Protein AF-A0A914DC40-F1 (afdb_monomer)

InterPro domains:
  IPR001173 Glycosyltransferase 2-like [PF00535] (8-112)
  IPR029044 Nucleotide-diphospho-sugar transferases [G3DSA:3.90.550.10] (1-216)
  IPR029044 Nucleotide-diphospho-sugar transferases [SSF53448] (5-203)

Solvent-accessible surface area (backbone atoms only — not comparable to full-atom values): 16455 Å² total; per-residue (Å²): 130,79,89,38,51,30,28,37,28,29,36,35,59,61,31,55,92,32,32,64,59,19,52,46,27,58,67,59,34,78,54,67,63,35,30,42,18,33,14,34,35,31,50,85,56,65,31,65,63,51,52,57,59,46,42,55,55,34,49,74,69,68,24,53,66,46,74,50,74,42,85,67,62,53,31,68,33,39,20,44,42,56,12,50,69,72,51,84,32,59,23,38,32,40,37,47,32,80,44,77,51,61,44,53,47,72,44,52,52,52,56,51,39,70,70,40,81,58,42,60,33,27,41,33,20,54,72,77,85,49,87,65,74,72,55,63,45,70,57,49,55,50,50,64,66,54,51,66,74,43,48,74,55,44,37,84,79,39,102,52,69,53,55,57,63,56,42,29,33,31,16,38,56,38,43,58,76,63,66,52,42,62,52,89,56,54,69,96,57,65,33,62,56,52,42,52,56,57,44,62,75,71,71,49,40,69,44,65,61,51,83,67,74,77,44,84,43,29,19,32,31,33,74,49,73,53,22,54,48,50,54,72,70,47,54,74,78,54,47,74,21,44,68,27,26,17,37,85,56,62,78,60,39,71,61,46,47,52,71,44,72,38,83,87,81,69,41,74,80,46,77,35,40,32,39,52,51,96,72,58,52,76,54,69,47,79,43,75,69,73,90,78,44,87,78,55,78,90,128

Sequence (299 aa):
MSSNKVAVIIPVKNGASFLGECLQSILEQDFTNFQVCIFDDGSTDTTPEIIDKFSIRFIQRGIDFRHKREHTSRGVGYAKNQAVELSDAPFICFCDADDLALRDRVRIQYEECLRMPEPENCLLGSFFCRVPDGSTSRFTSWACKLNESQLYTQIYTAFGPTLVAPTWFLSRNLYNKLGGFDTTHIKGFPEDLDFFYRMLRTGAKLKKENVLCKWDNFTIWNAGKQGKRFYRSIGPDYRKKVCAFCDVDERKLRFGAYEVYDEIERRVTESVPIIHYSKATPPVIICVKLDMTHGDFER

Radius of gyration: 21.74 Å; Cα contacts (8 Å, |Δi|>4): 526; chains: 1; bounding box: 47×49×63 Å

Mean predicted aligned error: 10.66 Å

Secondary structure (DSSP, 8-state):
----SEEEEEEESS-TTTHHHHHHHHHT-S--SEEEEEEEES--SSHHHHHHHHHHHHHHTT-EEEEEEESS---HHHHHHHHHHT---SEEEE--TT----TTHHHHHHHHHHHSSSGGGEEEE-----SSTTTTHHHHHHHHH--HHHHHHGGGTSSS-SS-GGG-EEEHHHHHHHTSS--S--SS--HHHHHHHHHHTTTPEEEE--GGGG-S-EEEE-SSHHHHHHHHHS-HHHHTTEEEEEES-HHHHTT-EEEEEETTTTEEEEEEEEEEGGGPPSSEEE---HHHHTTPPP-

Organism: NCBI:txid290746

Structure (mmCIF, N/CA/C/O backbone):
data_AF-A0A914DC40-F1
#
_entry.id   AF-A0A914DC40-F1
#
loop_
_atom_site.group_PDB
_atom_site.id
_atom_site.type_symbol
_atom_site.label_atom_id
_atom_site.label_alt_id
_atom_site.label_comp_id
_atom_site.label_asym_id
_atom_site.label_entity_id
_atom_site.label_seq_id
_atom_site.pdbx_PDB_ins_code
_atom_site.Cartn_x
_atom_site.Cartn_y
_atom_site.Cartn_z
_atom_site.occupancy
_atom_site.B_iso_or_equiv
_atom_site.auth_seq_id
_atom_site.auth_comp_id
_atom_site.auth_asym_id
_atom_site.auth_atom_id
_atom_site.pdbx_PDB_model_num
ATOM 1 N N . MET A 1 1 ? -10.757 10.859 -20.665 1.00 43.50 1 MET A N 1
ATOM 2 C CA . MET A 1 1 ? -10.450 10.767 -19.221 1.00 43.50 1 MET A CA 1
ATOM 3 C C . MET A 1 1 ? -10.673 9.327 -18.795 1.00 43.50 1 MET A C 1
ATOM 5 O O . MET A 1 1 ? -11.712 8.782 -19.145 1.00 43.50 1 MET A O 1
ATOM 9 N N . SER A 1 2 ? -9.693 8.697 -18.142 1.00 50.50 2 SER A N 1
ATOM 10 C CA . SER A 1 2 ? -9.814 7.309 -17.669 1.00 50.50 2 SER A CA 1
ATOM 11 C C . SER A 1 2 ? -10.975 7.175 -16.674 1.00 50.50 2 SER A C 1
ATOM 13 O O . SER A 1 2 ? -11.133 8.025 -15.799 1.00 50.50 2 SER A O 1
ATOM 15 N N . SER A 1 3 ? -11.797 6.128 -16.804 1.00 78.62 3 SER A N 1
ATOM 16 C CA . SER A 1 3 ? -12.875 5.802 -15.856 1.00 78.62 3 SER A CA 1
ATOM 17 C C . SER A 1 3 ? -12.355 5.250 -14.523 1.00 78.62 3 SER A C 1
ATOM 19 O O . SER A 1 3 ? -13.115 5.202 -13.552 1.00 78.62 3 SER A O 1
ATOM 21 N N . ASN A 1 4 ? -11.080 4.841 -14.482 1.00 84.38 4 ASN A N 1
ATOM 22 C CA . ASN A 1 4 ? -10.469 4.157 -13.346 1.00 84.38 4 ASN A CA 1
ATOM 23 C C . ASN A 1 4 ? -10.226 5.117 -12.178 1.00 84.38 4 ASN A C 1
ATOM 25 O O . ASN A 1 4 ? -9.677 6.206 -12.357 1.00 84.38 4 ASN A O 1
ATOM 29 N N . LYS A 1 5 ? -10.608 4.708 -10.962 1.00 93.81 5 LYS A N 1
ATOM 30 C CA . LYS A 1 5 ? -10.455 5.539 -9.754 1.00 93.81 5 LYS A CA 1
ATOM 31 C C . LYS A 1 5 ? -9.075 5.424 -9.115 1.00 93.81 5 LYS A C 1
ATOM 33 O O . LYS A 1 5 ? -8.612 6.399 -8.529 1.00 93.81 5 LYS A O 1
ATOM 38 N N . VAL A 1 6 ? -8.427 4.267 -9.234 1.00 98.12 6 VAL A N 1
ATOM 39 C CA . VAL A 1 6 ? -7.148 3.970 -8.574 1.00 98.12 6 VAL A CA 1
ATOM 40 C C . VAL A 1 6 ? -6.152 3.379 -9.570 1.00 98.12 6 VAL A C 1
ATOM 42 O O . VAL A 1 6 ? -6.514 2.509 -10.359 1.00 98.12 6 VAL A O 1
ATOM 45 N N . ALA A 1 7 ? -4.896 3.816 -9.516 1.00 98.44 7 ALA A N 1
ATOM 46 C CA . ALA A 1 7 ? -3.770 3.150 -10.164 1.00 98.44 7 ALA A CA 1
ATOM 47 C C . ALA A 1 7 ? -2.943 2.395 -9.120 1.00 98.44 7 ALA A C 1
ATOM 49 O O . ALA A 1 7 ? -2.376 3.015 -8.223 1.00 98.44 7 ALA A O 1
ATOM 50 N N . VAL A 1 8 ? -2.874 1.071 -9.239 1.00 98.56 8 VAL A N 1
ATOM 51 C CA . VAL A 1 8 ? -1.957 0.233 -8.463 1.00 98.56 8 VAL A CA 1
ATOM 52 C C . VAL A 1 8 ? -0.600 0.248 -9.158 1.00 98.56 8 VAL A C 1
ATOM 54 O O . VAL A 1 8 ? -0.493 -0.176 -10.307 1.00 98.56 8 VAL A O 1
ATOM 57 N N . ILE A 1 9 ? 0.413 0.773 -8.478 1.00 98.69 9 ILE A N 1
ATOM 58 C CA . ILE A 1 9 ? 1.752 1.032 -9.006 1.00 98.69 9 ILE A CA 1
ATOM 59 C C . ILE A 1 9 ? 2.707 -0.033 -8.491 1.00 98.69 9 ILE A C 1
ATOM 61 O O . ILE A 1 9 ? 2.926 -0.117 -7.282 1.00 98.69 9 ILE A O 1
ATOM 65 N N . ILE A 1 10 ? 3.282 -0.805 -9.412 1.00 98.56 10 ILE A N 1
ATOM 66 C CA . ILE A 1 10 ? 4.188 -1.913 -9.099 1.00 98.56 10 ILE A CA 1
ATOM 67 C C . ILE A 1 10 ? 5.505 -1.706 -9.861 1.00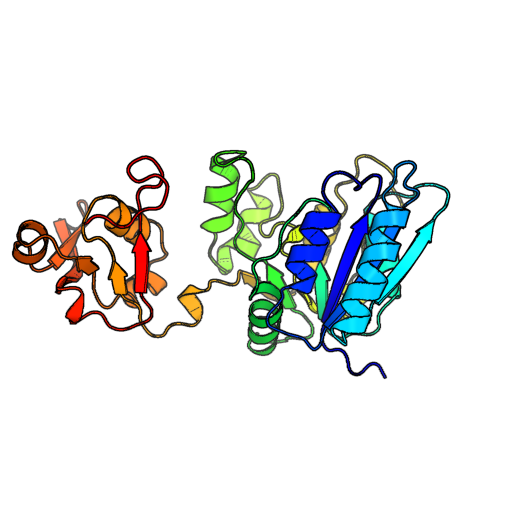 98.56 10 ILE A C 1
ATOM 69 O O . ILE A 1 10 ? 5.613 -2.088 -11.031 1.00 98.56 10 ILE A O 1
ATOM 73 N N . PRO A 1 11 ? 6.514 -1.060 -9.252 1.00 97.50 11 PRO A N 1
ATOM 74 C CA . PRO A 1 11 ? 7.866 -1.073 -9.796 1.00 97.50 11 PRO A CA 1
ATOM 75 C C . PRO A 1 11 ? 8.461 -2.475 -9.620 1.00 97.50 11 PRO A C 1
ATOM 77 O O . PRO A 1 11 ? 8.298 -3.097 -8.571 1.00 97.50 11 PRO A O 1
ATOM 80 N N . VAL A 1 12 ? 9.179 -2.981 -10.619 1.00 98.00 12 VAL A N 1
ATOM 81 C CA . VAL A 1 12 ? 9.809 -4.299 -10.517 1.00 98.00 12 VAL A CA 1
ATOM 82 C C . VAL A 1 12 ? 11.181 -4.320 -11.172 1.00 98.00 12 VAL A C 1
ATOM 84 O O . VAL A 1 12 ? 11.408 -3.699 -12.205 1.00 98.00 12 VAL A O 1
ATOM 87 N N . LYS A 1 13 ? 12.106 -5.050 -10.551 1.00 96.75 13 LYS A N 1
ATOM 88 C CA . LYS A 1 13 ? 13.378 -5.450 -11.143 1.00 96.75 13 LYS A CA 1
ATOM 89 C C . LYS A 1 13 ? 13.793 -6.788 -10.552 1.00 96.75 13 LYS A C 1
ATOM 91 O O . LYS A 1 13 ? 13.993 -6.872 -9.345 1.00 96.75 13 LYS A O 1
ATOM 96 N N . ASN A 1 14 ? 13.972 -7.794 -11.398 1.00 97.62 14 ASN A N 1
ATOM 97 C CA . ASN A 1 14 ? 14.303 -9.161 -10.997 1.00 97.62 14 ASN A CA 1
ATOM 98 C C . ASN A 1 14 ? 13.339 -9.724 -9.935 1.00 97.62 14 ASN A C 1
ATOM 100 O O . ASN A 1 14 ? 13.750 -10.188 -8.871 1.00 97.62 14 ASN A O 1
ATOM 104 N N . GLY A 1 15 ? 12.038 -9.602 -10.202 1.00 96.81 15 GLY A N 1
ATOM 105 C CA . GLY A 1 15 ? 10.965 -9.989 -9.293 1.00 96.81 15 GLY A CA 1
ATOM 106 C C . GLY A 1 15 ? 10.438 -11.406 -9.508 1.00 96.81 15 GLY A C 1
ATOM 107 O O . GLY A 1 15 ? 9.384 -11.722 -8.957 1.00 96.81 15 GLY A O 1
ATOM 108 N N . ALA A 1 16 ? 11.103 -12.260 -10.299 1.00 97.12 16 ALA A N 1
ATOM 109 C CA . ALA A 1 16 ? 10.518 -13.527 -10.745 1.00 97.12 16 ALA A CA 1
ATOM 110 C C . ALA A 1 16 ? 10.048 -14.442 -9.600 1.00 97.12 16 ALA A C 1
ATOM 112 O O . ALA A 1 16 ? 9.055 -15.154 -9.745 1.00 97.12 16 ALA A O 1
ATOM 113 N N . SER A 1 17 ? 10.723 -14.383 -8.451 1.00 95.56 17 SER A N 1
ATOM 114 C CA . SER A 1 17 ? 10.409 -15.192 -7.270 1.00 95.56 17 SER A CA 1
ATOM 115 C C . SER A 1 17 ? 9.120 -14.787 -6.549 1.00 95.56 17 SER A C 1
ATOM 117 O O . SER A 1 17 ? 8.542 -15.625 -5.868 1.00 95.56 17 SER A O 1
ATOM 119 N N . PHE A 1 18 ? 8.676 -13.530 -6.669 1.00 92.62 18 PHE A N 1
ATOM 120 C CA . PHE A 1 18 ? 7.603 -12.982 -5.822 1.00 92.62 18 PHE A CA 1
ATOM 121 C C . PHE A 1 18 ? 6.473 -12.310 -6.605 1.00 92.62 18 PHE A C 1
ATOM 123 O O . PHE A 1 18 ? 5.319 -12.333 -6.172 1.00 92.62 18 PHE A O 1
ATOM 130 N N . LEU A 1 19 ? 6.762 -11.786 -7.802 1.00 98.12 19 LEU A N 1
ATOM 131 C CA . LEU A 1 19 ? 5.808 -11.004 -8.587 1.00 98.12 19 LEU A CA 1
ATOM 132 C C . LEU A 1 19 ? 4.524 -11.785 -8.894 1.00 98.12 19 LEU A C 1
ATOM 134 O O . LEU A 1 19 ? 3.441 -11.207 -8.920 1.00 98.12 19 LEU A O 1
ATOM 138 N N . GLY A 1 20 ? 4.622 -13.100 -9.107 1.00 97.94 20 GLY A N 1
ATOM 139 C CA . GLY A 1 20 ? 3.451 -13.940 -9.349 1.00 97.94 20 GLY A CA 1
ATOM 140 C C . GLY A 1 20 ? 2.453 -13.927 -8.185 1.00 97.94 20 GLY A C 1
ATOM 141 O O . GLY A 1 20 ? 1.251 -13.800 -8.415 1.00 97.94 20 GLY A O 1
ATOM 142 N N . GLU A 1 21 ? 2.933 -14.015 -6.944 1.00 92.94 21 GLU A N 1
ATOM 143 C CA . GLU A 1 21 ? 2.083 -13.967 -5.747 1.00 92.94 21 GLU A CA 1
ATOM 144 C C . GLU A 1 21 ? 1.565 -12.547 -5.490 1.00 92.94 21 GLU A C 1
ATOM 146 O O . GLU A 1 21 ? 0.373 -12.362 -5.229 1.00 92.94 21 GLU A O 1
ATOM 151 N N . CYS A 1 22 ? 2.423 -11.537 -5.674 1.00 96.31 22 CYS A N 1
ATOM 152 C CA . CYS A 1 22 ? 2.040 -10.126 -5.608 1.00 96.31 22 CYS A CA 1
ATOM 153 C C . CYS A 1 22 ? 0.865 -9.831 -6.558 1.00 96.31 22 CYS A C 1
ATOM 155 O O . CYS A 1 22 ? -0.213 -9.416 -6.121 1.00 96.31 22 CYS A O 1
ATOM 157 N N . LEU A 1 23 ? 1.011 -10.144 -7.850 1.00 98.50 23 LEU A N 1
ATOM 158 C CA . LEU A 1 23 ? -0.026 -9.916 -8.858 1.00 98.50 23 LEU A CA 1
ATOM 159 C C . LEU A 1 23 ? -1.273 -10.766 -8.628 1.00 98.50 23 LEU A C 1
ATOM 161 O O . LEU A 1 23 ? -2.371 -10.305 -8.933 1.00 98.50 23 LEU A O 1
ATOM 165 N N . GLN A 1 24 ? -1.141 -11.970 -8.069 1.00 97.75 24 GLN A N 1
ATOM 166 C CA . GLN A 1 24 ? -2.298 -12.764 -7.663 1.00 97.75 24 GLN A CA 1
ATOM 167 C C . GLN A 1 24 ? -3.101 -12.055 -6.563 1.00 97.75 24 GLN A C 1
ATOM 169 O O . GLN A 1 24 ? -4.321 -11.946 -6.687 1.00 97.75 24 GLN A O 1
ATOM 174 N N . SER A 1 25 ? -2.437 -11.503 -5.544 1.00 93.31 25 SER A N 1
ATOM 175 C CA . SER A 1 25 ? -3.098 -10.772 -4.451 1.00 93.31 25 SER A CA 1
ATOM 176 C C . SER A 1 25 ? -3.805 -9.489 -4.925 1.00 93.31 25 SER A C 1
ATOM 178 O O . SER A 1 25 ? -4.893 -9.144 -4.451 1.00 93.31 25 SER A O 1
ATOM 180 N N . ILE A 1 26 ? -3.232 -8.810 -5.927 1.00 98.19 26 ILE A N 1
ATOM 181 C CA . ILE A 1 26 ? -3.846 -7.647 -6.581 1.00 98.19 26 ILE A CA 1
ATOM 182 C C . ILE A 1 26 ? -5.000 -8.069 -7.493 1.00 98.19 26 ILE A C 1
ATOM 184 O O . ILE A 1 26 ? -6.040 -7.414 -7.519 1.00 98.19 26 ILE A O 1
ATOM 188 N N . LEU A 1 27 ? -4.862 -9.182 -8.217 1.00 97.81 27 LEU A N 1
ATOM 189 C CA . LEU A 1 27 ? -5.943 -9.718 -9.034 1.00 97.81 27 LEU A CA 1
ATOM 190 C C . LEU A 1 27 ? -7.149 -10.049 -8.161 1.00 97.81 27 LEU A C 1
ATOM 192 O O . LEU A 1 27 ? -8.266 -9.805 -8.589 1.00 97.81 27 LEU A O 1
ATOM 196 N N . GLU A 1 28 ? -6.944 -10.566 -6.950 1.00 95.12 28 GLU A N 1
ATOM 197 C CA . GLU A 1 28 ? -7.997 -11.013 -6.036 1.00 95.12 28 GLU A CA 1
ATOM 198 C C . GLU A 1 28 ? -8.781 -9.904 -5.325 1.00 95.12 28 GLU A C 1
ATOM 200 O O . GLU A 1 28 ? -9.808 -10.228 -4.719 1.00 95.12 28 GLU A O 1
ATOM 205 N N . GLN A 1 29 ? -8.385 -8.632 -5.465 1.00 93.19 29 GLN A N 1
ATOM 206 C CA . GLN A 1 29 ? -9.041 -7.491 -4.815 1.00 93.19 29 GLN A CA 1
ATOM 207 C C . GLN A 1 29 ? -10.566 -7.472 -5.024 1.00 93.19 29 GLN A C 1
ATOM 209 O O . GLN A 1 29 ? -11.080 -7.788 -6.103 1.00 93.19 29 GLN A O 1
ATOM 214 N N . ASP A 1 30 ? -11.305 -7.089 -3.980 1.00 88.81 30 ASP A N 1
ATOM 215 C CA . ASP A 1 30 ? -12.772 -7.003 -4.001 1.00 88.81 30 ASP A CA 1
ATOM 216 C C . ASP A 1 30 ? -13.316 -5.708 -4.638 1.00 88.81 30 ASP A C 1
ATOM 218 O O . ASP A 1 30 ? -14.502 -5.618 -4.955 1.00 88.81 30 ASP A O 1
ATOM 222 N N . PHE A 1 31 ? -12.440 -4.735 -4.887 1.00 92.69 31 PHE A N 1
ATOM 223 C CA . PHE A 1 31 ? -12.711 -3.516 -5.640 1.00 92.69 31 PHE A CA 1
ATOM 224 C C . PHE A 1 31 ? -12.209 -3.670 -7.068 1.00 92.69 31 PHE A C 1
ATOM 226 O O . PHE A 1 31 ? -11.067 -4.060 -7.253 1.00 92.69 31 PHE A O 1
ATOM 233 N N . THR A 1 32 ? -13.021 -3.344 -8.074 1.00 91.06 32 THR A N 1
ATOM 234 C CA . THR A 1 32 ? -12.670 -3.556 -9.494 1.00 91.06 32 THR A CA 1
ATOM 235 C C . THR A 1 32 ? -12.389 -2.272 -10.268 1.00 91.06 32 THR A C 1
ATOM 237 O O . THR A 1 32 ? -11.844 -2.336 -11.363 1.00 91.06 32 THR A O 1
ATOM 240 N N . ASN A 1 33 ? -12.720 -1.097 -9.720 1.00 95.56 33 ASN A N 1
ATOM 241 C CA . ASN A 1 33 ? -12.532 0.187 -10.402 1.00 95.56 33 ASN A CA 1
ATOM 242 C C . ASN A 1 33 ? -11.101 0.732 -10.220 1.00 95.56 33 ASN A C 1
ATOM 244 O O . ASN A 1 33 ? -10.877 1.853 -9.747 1.00 95.56 33 ASN A O 1
ATOM 248 N N . PHE A 1 34 ? -10.126 -0.104 -10.563 1.00 97.31 34 PHE A N 1
ATOM 249 C CA . PHE A 1 34 ? -8.707 0.212 -10.532 1.00 97.31 34 PHE A CA 1
ATOM 250 C C . PHE A 1 34 ? -8.017 -0.295 -11.799 1.00 97.31 34 PHE A C 1
ATOM 252 O O . PHE A 1 34 ? -8.569 -1.093 -12.552 1.00 97.31 34 PHE A O 1
ATOM 259 N N . GLN A 1 35 ? -6.797 0.174 -12.019 1.00 97.44 35 GLN A N 1
ATOM 260 C CA . GLN A 1 35 ? -5.898 -0.343 -13.042 1.00 97.44 35 GLN A CA 1
ATOM 261 C C . GLN A 1 35 ? -4.558 -0.721 -12.430 1.00 97.44 35 GLN A C 1
ATOM 263 O O . GLN A 1 35 ? -4.140 -0.123 -11.437 1.00 97.44 35 GLN A O 1
ATOM 268 N N . VAL A 1 36 ? -3.866 -1.671 -13.045 1.00 98.56 36 VAL A N 1
ATOM 269 C CA . VAL A 1 36 ? -2.512 -2.078 -12.656 1.00 98.56 36 VAL A CA 1
ATOM 270 C C . VAL A 1 36 ? -1.507 -1.436 -13.600 1.00 98.56 36 VAL A C 1
ATOM 272 O O . VAL A 1 36 ? -1.670 -1.495 -14.817 1.00 98.56 36 VAL A O 1
ATOM 275 N N . CYS A 1 37 ? -0.484 -0.799 -13.037 1.00 98.69 37 CYS A N 1
ATOM 276 C CA . CYS A 1 37 ? 0.588 -0.127 -13.761 1.00 98.69 37 CYS A CA 1
ATOM 277 C C . CYS A 1 37 ? 1.934 -0.685 -13.299 1.00 98.69 37 CYS A C 1
ATOM 279 O O . CYS A 1 37 ? 2.360 -0.427 -12.173 1.00 98.69 37 CYS A O 1
ATOM 281 N N . ILE A 1 38 ? 2.590 -1.452 -14.169 1.00 98.75 38 ILE A N 1
ATOM 282 C CA . ILE A 1 38 ? 3.878 -2.089 -13.880 1.00 98.75 38 ILE A CA 1
ATOM 283 C C . ILE A 1 38 ? 4.987 -1.406 -14.668 1.00 98.75 38 ILE A C 1
ATOM 285 O O . ILE A 1 38 ? 4.853 -1.169 -15.869 1.00 98.75 38 ILE A O 1
ATOM 289 N N . PHE A 1 39 ? 6.110 -1.139 -14.013 1.00 98.69 39 PHE A N 1
ATOM 290 C CA . PHE A 1 39 ? 7.323 -0.738 -14.714 1.00 98.69 39 PHE A CA 1
ATOM 291 C C . PHE A 1 39 ? 8.472 -1.682 -14.382 1.00 98.69 39 PHE A C 1
ATOM 293 O O . PHE A 1 39 ? 8.906 -1.746 -13.233 1.00 98.69 39 PHE A O 1
ATOM 300 N N . ASP A 1 40 ? 8.953 -2.399 -15.397 1.00 98.62 40 ASP A N 1
ATOM 301 C CA . ASP A 1 40 ? 10.128 -3.262 -15.307 1.00 98.62 40 ASP A CA 1
ATOM 302 C C . ASP A 1 40 ? 11.411 -2.448 -15.553 1.00 98.62 40 ASP A C 1
ATOM 304 O O . ASP A 1 40 ? 11.706 -2.051 -16.682 1.00 98.62 40 ASP A O 1
ATOM 308 N N . ASP A 1 41 ? 12.185 -2.207 -14.494 1.00 97.44 41 ASP A N 1
ATOM 309 C CA . ASP A 1 41 ? 13.428 -1.426 -14.498 1.00 97.44 41 ASP A CA 1
ATOM 310 C C . ASP A 1 41 ? 14.646 -2.268 -14.917 1.00 97.44 41 ASP A C 1
ATOM 312 O O . ASP A 1 41 ? 15.675 -2.316 -14.236 1.00 97.44 41 ASP A O 1
ATOM 316 N N . GLY A 1 42 ? 14.531 -2.961 -16.050 1.00 97.44 42 GLY A N 1
ATOM 317 C CA . GLY A 1 42 ? 15.620 -3.742 -16.633 1.00 97.44 42 GLY A CA 1
ATOM 318 C C . GLY A 1 42 ? 15.866 -5.077 -15.940 1.00 97.44 42 GLY A C 1
ATOM 319 O O . GLY A 1 42 ? 17.012 -5.392 -15.608 1.00 97.44 42 GLY A O 1
ATOM 320 N N . SER A 1 43 ? 14.808 -5.865 -15.721 1.00 98.06 43 SER A N 1
ATOM 321 C CA . SER A 1 43 ? 14.932 -7.253 -15.264 1.00 98.06 43 SER A CA 1
ATOM 322 C C . SER A 1 43 ? 15.687 -8.117 -16.272 1.00 98.06 43 SER A C 1
ATOM 324 O O . SER A 1 43 ? 15.541 -7.965 -17.488 1.00 98.06 43 SER A O 1
ATOM 326 N N . THR A 1 44 ? 16.482 -9.047 -15.752 1.00 97.69 44 THR A N 1
ATOM 327 C CA . THR A 1 44 ? 17.286 -10.018 -16.512 1.00 97.69 44 THR A CA 1
ATOM 328 C C . THR A 1 44 ? 16.871 -11.466 -16.244 1.00 97.69 44 THR A C 1
ATOM 330 O O . THR A 1 44 ? 17.470 -12.385 -16.794 1.00 97.69 44 THR A O 1
ATOM 333 N N . ASP A 1 45 ? 15.901 -11.670 -15.357 1.00 98.06 45 ASP A N 1
ATOM 334 C CA . ASP A 1 45 ? 15.278 -12.955 -15.049 1.00 98.06 45 ASP A CA 1
ATOM 335 C C . ASP A 1 45 ? 13.941 -13.104 -15.799 1.00 98.06 45 ASP A C 1
ATOM 337 O O . ASP A 1 45 ? 13.640 -12.330 -16.709 1.00 98.06 45 ASP A O 1
ATOM 341 N N . THR A 1 46 ? 13.119 -14.080 -15.398 1.00 98.25 46 THR A N 1
ATOM 342 C CA . THR A 1 46 ? 11.829 -14.360 -16.043 1.00 98.25 46 THR A CA 1
ATOM 343 C C . THR A 1 46 ? 10.682 -13.436 -15.594 1.00 98.25 46 THR A C 1
ATOM 345 O O . THR A 1 46 ? 9.508 -13.820 -15.611 1.00 98.25 46 THR A O 1
ATOM 348 N N . THR A 1 47 ? 10.999 -12.240 -15.087 1.00 98.50 47 THR A N 1
ATOM 349 C CA . THR A 1 47 ? 10.003 -11.230 -14.696 1.00 98.50 47 THR A CA 1
ATOM 350 C C . THR A 1 47 ? 9.086 -10.829 -15.864 1.00 98.50 47 THR A C 1
ATOM 352 O O . THR A 1 47 ? 7.869 -10.804 -15.651 1.00 98.50 47 THR A O 1
ATOM 355 N N . PRO A 1 48 ? 9.591 -10.550 -17.088 1.00 98.38 48 PRO A N 1
ATOM 356 C CA . PRO A 1 48 ? 8.738 -10.147 -18.209 1.00 98.38 48 PRO A CA 1
ATOM 357 C C . PRO A 1 48 ? 7.670 -11.189 -18.566 1.00 98.38 48 PRO A C 1
ATOM 359 O O . PRO A 1 48 ? 6.510 -10.840 -18.767 1.00 98.38 48 PRO A O 1
ATOM 362 N N . GLU A 1 49 ? 8.014 -12.477 -18.547 1.00 98.56 49 GLU A N 1
ATOM 363 C CA . GLU A 1 49 ? 7.086 -13.566 -18.861 1.00 98.56 49 GLU A CA 1
ATOM 364 C C . GLU A 1 49 ? 5.946 -13.659 -17.834 1.00 98.56 49 GLU A C 1
ATOM 366 O O . GLU A 1 49 ? 4.805 -13.994 -18.172 1.00 98.56 49 GLU A O 1
ATOM 371 N N . ILE A 1 50 ? 6.228 -13.341 -16.565 1.00 98.69 50 ILE A N 1
ATOM 372 C CA . ILE A 1 50 ? 5.208 -13.274 -15.510 1.00 98.69 50 ILE A CA 1
ATOM 373 C C . ILE A 1 50 ? 4.267 -12.091 -15.762 1.00 98.69 50 ILE A C 1
ATOM 375 O O . ILE A 1 50 ? 3.049 -12.261 -15.658 1.00 98.69 50 ILE A O 1
ATOM 379 N N . ILE A 1 51 ? 4.801 -10.922 -16.134 1.00 98.62 51 ILE A N 1
ATOM 380 C CA . ILE A 1 51 ? 4.002 -9.735 -16.483 1.00 98.62 51 ILE A CA 1
ATOM 381 C C . ILE A 1 51 ? 3.056 -10.058 -17.646 1.00 98.62 51 ILE A C 1
ATOM 383 O O . ILE A 1 51 ? 1.851 -9.817 -17.533 1.00 98.62 51 ILE A O 1
ATOM 387 N N . ASP A 1 52 ? 3.568 -10.671 -18.717 1.00 98.19 52 ASP A N 1
ATOM 388 C CA . ASP A 1 52 ? 2.778 -11.049 -19.892 1.00 98.19 52 ASP A CA 1
ATOM 389 C C . ASP A 1 52 ? 1.641 -12.004 -19.517 1.00 98.19 52 ASP A C 1
ATOM 391 O O . ASP A 1 52 ? 0.476 -11.764 -19.850 1.00 98.19 52 ASP A O 1
ATOM 395 N N . LYS A 1 53 ? 1.943 -13.048 -18.736 1.00 98.25 53 LYS A N 1
ATOM 396 C CA . LYS A 1 53 ? 0.943 -14.015 -18.266 1.00 98.25 53 LYS A CA 1
ATOM 397 C C . LYS A 1 53 ? -0.163 -13.354 -17.442 1.00 98.25 53 LYS A C 1
ATOM 399 O O . LYS A 1 53 ? -1.338 -13.690 -17.606 1.00 98.25 53 LYS A O 1
ATOM 404 N N . PHE A 1 54 ? 0.187 -12.453 -16.526 1.00 98.56 54 PHE A N 1
ATOM 405 C CA . PHE A 1 54 ? -0.799 -11.797 -15.669 1.00 98.56 54 PHE A CA 1
ATOM 406 C C . PHE A 1 54 ? -1.600 -10.724 -16.400 1.00 98.56 54 PHE A C 1
ATOM 408 O O . PHE A 1 54 ? -2.781 -10.574 -16.089 1.00 98.56 54 PHE A O 1
ATOM 415 N N . SER A 1 55 ? -1.026 -10.058 -17.405 1.00 98.25 55 SER A N 1
ATOM 416 C CA . SER A 1 55 ? -1.748 -9.075 -18.222 1.00 98.25 55 SER A CA 1
ATOM 417 C C . SER A 1 55 ? -3.043 -9.662 -18.798 1.00 98.25 55 SER A C 1
ATOM 419 O O . SER A 1 55 ? -4.120 -9.088 -18.636 1.00 98.25 55 SER A O 1
ATOM 421 N N . ILE A 1 56 ? -2.967 -10.884 -19.335 1.00 98.12 56 ILE A N 1
ATOM 422 C CA . ILE A 1 56 ? -4.108 -11.625 -19.883 1.00 98.12 56 ILE A CA 1
ATOM 423 C C . ILE A 1 56 ? -5.164 -11.876 -18.796 1.00 98.12 56 ILE A C 1
ATOM 425 O O . ILE A 1 56 ? -6.357 -11.699 -19.035 1.00 98.12 56 ILE A O 1
ATOM 429 N N . ARG A 1 57 ? -4.741 -12.252 -17.583 1.00 98.19 57 ARG A N 1
ATOM 430 C CA . ARG A 1 57 ? -5.647 -12.567 -16.464 1.00 98.19 57 ARG A CA 1
ATOM 431 C C . ARG A 1 57 ? -6.372 -11.332 -15.930 1.00 98.19 57 ARG A C 1
ATOM 433 O O . ARG A 1 57 ? -7.554 -11.422 -15.605 1.00 98.19 57 ARG A O 1
ATOM 440 N N . PHE A 1 58 ? -5.693 -10.188 -15.854 1.00 98.12 58 PHE A N 1
ATOM 441 C CA . PHE A 1 58 ? -6.319 -8.922 -15.464 1.00 98.12 58 PHE A CA 1
ATOM 442 C C . PHE A 1 58 ? -7.336 -8.457 -16.508 1.00 98.12 58 PHE A C 1
ATOM 444 O O . PHE A 1 58 ? -8.473 -8.153 -16.146 1.00 98.12 58 PHE A O 1
ATOM 451 N N . ILE A 1 59 ? -6.977 -8.518 -17.795 1.00 96.06 59 ILE A N 1
ATOM 452 C CA . ILE A 1 59 ? -7.883 -8.177 -18.900 1.00 96.06 59 ILE A CA 1
ATOM 453 C C . ILE A 1 59 ? -9.126 -9.080 -18.882 1.00 96.06 59 ILE A C 1
ATOM 455 O O . ILE A 1 59 ? -10.244 -8.584 -18.997 1.00 96.06 59 ILE A O 1
ATOM 459 N N . GLN A 1 60 ? -8.964 -10.389 -18.653 1.00 97.19 60 GLN A N 1
ATOM 460 C CA . GLN A 1 60 ?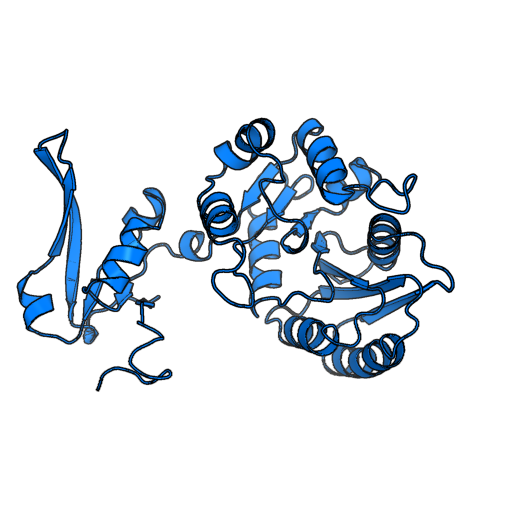 -10.087 -11.329 -18.506 1.00 97.19 60 GLN A CA 1
ATOM 461 C C . GLN A 1 60 ? -11.009 -10.995 -17.323 1.00 97.19 60 GLN A C 1
ATOM 463 O O . GLN A 1 60 ? -12.210 -11.248 -17.396 1.00 97.19 60 GLN A O 1
ATOM 468 N N . ARG A 1 61 ? -10.473 -10.409 -16.245 1.00 95.81 61 ARG A N 1
ATOM 469 C CA . ARG A 1 61 ? -11.253 -9.917 -15.096 1.00 95.81 61 ARG A CA 1
ATOM 470 C C . ARG A 1 61 ? -11.857 -8.522 -15.333 1.00 95.81 61 ARG A C 1
ATOM 472 O O . ARG A 1 61 ? -12.566 -8.018 -14.467 1.00 95.81 61 ARG A O 1
ATOM 479 N N . GLY A 1 62 ? -11.604 -7.901 -16.486 1.00 95.94 62 GLY A N 1
ATOM 480 C CA . GLY A 1 62 ? -12.069 -6.551 -16.807 1.00 95.94 62 GLY A CA 1
ATOM 481 C C . GLY A 1 62 ? -11.295 -5.442 -16.089 1.00 95.94 62 GLY A C 1
ATOM 482 O O . GLY A 1 62 ? -11.832 -4.352 -15.909 1.00 95.94 62 GLY A O 1
ATOM 483 N N . ILE A 1 63 ? -10.061 -5.714 -15.656 1.00 96.88 63 ILE A N 1
ATOM 484 C CA . ILE A 1 63 ? -9.171 -4.744 -15.007 1.00 96.88 63 ILE A CA 1
ATOM 485 C C . ILE A 1 63 ? -8.142 -4.267 -16.038 1.00 96.88 63 ILE A C 1
ATOM 487 O O . ILE A 1 63 ? -7.466 -5.087 -16.662 1.00 96.88 63 ILE A O 1
ATOM 491 N N . ASP A 1 64 ? -8.015 -2.948 -16.212 1.00 96.62 64 ASP A N 1
ATOM 492 C CA . ASP A 1 64 ? -7.015 -2.357 -17.112 1.00 96.62 64 ASP A CA 1
ATOM 493 C C . ASP A 1 64 ? -5.599 -2.665 -16.596 1.00 96.62 64 ASP A C 1
ATOM 495 O O . ASP A 1 64 ? -5.296 -2.485 -15.412 1.00 96.62 64 ASP A O 1
ATOM 499 N N . PHE A 1 65 ? -4.737 -3.144 -17.488 1.00 98.12 65 PHE A N 1
ATOM 500 C CA . PHE A 1 65 ? -3.378 -3.567 -17.177 1.00 98.12 65 PHE A CA 1
ATOM 501 C C . PHE A 1 65 ? -2.408 -2.898 -18.139 1.00 98.12 65 PHE A C 1
ATOM 503 O O . PHE A 1 65 ? -2.445 -3.129 -19.348 1.00 98.12 65 PHE A O 1
ATOM 510 N N . ARG A 1 66 ? -1.510 -2.083 -17.594 1.00 98.25 66 ARG A N 1
ATOM 511 C CA . ARG A 1 66 ? -0.506 -1.340 -18.352 1.00 98.25 66 ARG A CA 1
ATOM 512 C C . ARG A 1 66 ? 0.864 -1.696 -17.829 1.00 98.25 66 ARG A C 1
ATOM 514 O O . ARG A 1 66 ? 1.095 -1.674 -16.622 1.00 98.25 66 ARG A O 1
ATOM 521 N N . HIS A 1 67 ? 1.784 -1.988 -18.733 1.00 98.38 67 HIS A N 1
ATOM 522 C CA . HIS A 1 67 ? 3.167 -2.203 -18.359 1.00 98.38 67 HIS A CA 1
ATOM 523 C C . HIS A 1 67 ? 4.115 -1.553 -19.359 1.00 98.38 67 HIS A C 1
ATOM 525 O O . HIS A 1 67 ? 3.785 -1.372 -20.531 1.00 98.38 67 HIS A O 1
ATOM 531 N N . LYS A 1 68 ? 5.304 -1.199 -18.883 1.00 98.31 68 LYS A N 1
ATOM 532 C CA . LYS A 1 68 ? 6.422 -0.751 -19.711 1.00 98.31 68 LYS A CA 1
ATOM 533 C C . LYS A 1 68 ? 7.714 -1.311 -19.132 1.00 98.31 68 LYS A C 1
ATOM 535 O O . LYS A 1 68 ? 7.787 -1.614 -17.943 1.00 98.31 68 LYS A O 1
ATOM 540 N N . ARG A 1 69 ? 8.720 -1.452 -19.985 1.00 97.62 69 ARG A N 1
ATOM 541 C CA . ARG A 1 69 ? 10.035 -1.964 -19.622 1.00 97.62 69 ARG A CA 1
ATOM 542 C C . ARG A 1 69 ? 11.124 -0.996 -20.052 1.00 97.62 69 ARG A C 1
ATOM 544 O O . ARG A 1 69 ? 11.008 -0.354 -21.096 1.00 97.62 69 ARG A O 1
ATOM 551 N N . GLU A 1 70 ? 12.169 -0.929 -19.245 1.00 95.94 70 GLU A N 1
ATOM 552 C CA . GLU A 1 70 ? 13.445 -0.302 -19.557 1.00 95.94 70 GLU A CA 1
ATOM 553 C C . GLU A 1 70 ? 14.508 -1.380 -19.809 1.00 95.94 70 GLU A C 1
ATOM 555 O O . GLU A 1 70 ? 14.438 -2.475 -19.255 1.00 95.94 70 GLU A O 1
ATOM 560 N N . HIS A 1 71 ? 15.504 -1.087 -20.644 1.00 93.69 71 HIS A N 1
ATOM 561 C CA . HIS A 1 71 ? 16.600 -2.029 -20.903 1.00 93.69 71 HIS A CA 1
ATOM 562 C C . HIS A 1 71 ? 17.691 -1.972 -19.831 1.00 93.69 71 HIS A C 1
ATOM 564 O O . HIS A 1 71 ? 18.277 -2.996 -19.483 1.00 93.69 71 HIS A O 1
ATOM 570 N N . THR A 1 72 ? 17.958 -0.775 -19.309 1.00 94.44 72 THR A N 1
ATOM 571 C CA . THR A 1 72 ? 18.994 -0.526 -18.306 1.00 94.44 72 THR A CA 1
ATOM 572 C C . THR A 1 72 ? 18.368 0.095 -17.071 1.00 94.44 72 THR A C 1
ATOM 574 O O . THR A 1 72 ? 17.806 1.180 -17.149 1.00 94.44 72 THR A O 1
ATOM 577 N N . SER A 1 73 ? 18.522 -0.564 -15.925 1.00 95.00 73 SER A N 1
ATOM 578 C CA . SER A 1 73 ? 17.987 -0.089 -14.648 1.00 95.00 73 SER A CA 1
ATOM 579 C C . SER A 1 73 ? 18.427 1.331 -14.297 1.00 95.00 73 SER A C 1
ATOM 581 O O . SER A 1 73 ? 19.619 1.653 -14.326 1.00 95.00 73 SER A O 1
ATOM 583 N N . ARG A 1 74 ? 17.455 2.152 -13.900 1.00 94.69 74 ARG A N 1
ATOM 584 C CA . ARG A 1 74 ? 17.634 3.545 -13.467 1.00 94.69 74 ARG A CA 1
ATOM 585 C C . ARG A 1 74 ? 17.229 3.771 -12.010 1.00 94.69 74 ARG A C 1
ATOM 587 O O . ARG A 1 74 ? 17.298 4.901 -11.533 1.00 94.69 74 ARG A O 1
ATOM 594 N N . GLY A 1 75 ? 16.888 2.703 -11.293 1.00 93.75 75 GLY A N 1
ATOM 595 C CA . GLY A 1 75 ? 16.614 2.718 -9.862 1.00 93.75 75 GLY A CA 1
ATOM 596 C C . GLY A 1 75 ? 15.120 2.755 -9.544 1.00 93.75 75 GLY A C 1
ATOM 597 O O . GLY A 1 75 ? 14.282 3.129 -10.364 1.00 93.75 75 GLY A O 1
ATOM 598 N N . VAL A 1 76 ? 14.786 2.379 -8.309 1.00 92.75 76 VAL A N 1
ATOM 599 C CA . VAL A 1 76 ? 13.398 2.180 -7.863 1.00 92.75 76 VAL A CA 1
ATOM 600 C C . VAL A 1 76 ? 12.558 3.462 -7.907 1.00 92.75 76 VAL A C 1
ATOM 602 O O . VAL A 1 76 ? 11.406 3.409 -8.329 1.00 92.75 76 VAL A O 1
ATOM 605 N N . GLY A 1 77 ? 13.124 4.628 -7.572 1.00 94.81 77 GLY A N 1
ATOM 606 C CA . GLY A 1 77 ? 12.415 5.910 -7.674 1.00 94.81 77 GLY A CA 1
ATOM 607 C C . GLY A 1 77 ? 12.030 6.252 -9.113 1.00 94.81 77 GLY A C 1
ATOM 608 O O . GLY A 1 77 ? 10.904 6.675 -9.377 1.00 94.81 77 GLY A O 1
ATOM 609 N N . TYR A 1 78 ? 12.927 5.979 -10.068 1.00 96.75 78 TYR A N 1
ATOM 610 C CA . TYR A 1 78 ? 12.625 6.127 -11.490 1.00 96.75 78 TYR A CA 1
ATOM 611 C C . TYR A 1 78 ? 11.521 5.162 -11.924 1.00 96.75 78 TYR A C 1
ATOM 613 O O . TYR A 1 78 ? 10.558 5.590 -12.559 1.00 96.75 78 TYR A O 1
ATOM 621 N N . ALA A 1 79 ? 11.615 3.892 -11.527 1.00 96.94 79 ALA A N 1
ATOM 622 C CA . ALA A 1 79 ? 10.611 2.881 -11.838 1.00 96.94 79 ALA A CA 1
ATOM 623 C C . ALA A 1 79 ? 9.219 3.252 -11.297 1.00 96.94 79 ALA A C 1
ATOM 625 O O . ALA A 1 79 ? 8.234 3.188 -12.032 1.00 96.94 79 ALA A O 1
ATOM 626 N N . LYS A 1 80 ? 9.142 3.719 -10.041 1.00 97.50 80 LYS A N 1
ATOM 627 C CA . LYS A 1 80 ? 7.909 4.223 -9.415 1.00 97.50 80 LYS A CA 1
ATOM 628 C C . LYS A 1 80 ? 7.324 5.387 -10.214 1.00 97.50 80 LYS A C 1
ATOM 630 O O . LYS A 1 80 ? 6.142 5.348 -10.552 1.00 97.50 80 LYS A O 1
ATOM 635 N N . ASN A 1 81 ? 8.150 6.374 -10.574 1.00 98.12 81 ASN A N 1
ATOM 636 C CA . ASN A 1 81 ? 7.716 7.504 -11.395 1.00 98.12 81 ASN A CA 1
ATOM 637 C C . ASN A 1 81 ? 7.156 7.035 -12.743 1.00 98.12 81 ASN A C 1
ATOM 639 O O . ASN A 1 81 ? 6.044 7.402 -13.103 1.00 98.12 81 ASN A O 1
ATOM 643 N N . GLN A 1 82 ? 7.885 6.186 -13.471 1.00 98.50 82 GLN A N 1
ATOM 644 C CA . GLN A 1 82 ? 7.438 5.703 -14.777 1.00 98.50 82 GLN A CA 1
ATOM 645 C C . GLN A 1 82 ? 6.153 4.874 -14.699 1.00 98.50 82 GLN A C 1
ATOM 647 O O . GLN A 1 82 ? 5.310 4.991 -15.582 1.00 98.50 82 GLN A O 1
ATOM 652 N N . ALA A 1 83 ? 5.976 4.069 -13.650 1.00 98.38 83 ALA A N 1
ATOM 653 C CA . ALA A 1 83 ? 4.742 3.324 -13.438 1.00 98.38 83 ALA A CA 1
ATOM 654 C C . ALA A 1 83 ? 3.548 4.258 -13.150 1.00 98.38 83 ALA A C 1
ATOM 656 O O . ALA A 1 83 ? 2.455 4.014 -13.660 1.00 98.38 83 ALA A O 1
ATOM 657 N N . VAL A 1 84 ? 3.741 5.355 -12.404 1.00 98.31 84 VAL A N 1
ATOM 658 C CA . VAL A 1 84 ? 2.693 6.373 -12.177 1.00 98.31 84 VAL A CA 1
ATOM 659 C C . VAL A 1 84 ? 2.264 7.061 -13.478 1.00 98.31 84 VAL A C 1
ATOM 661 O O . VAL A 1 84 ? 1.065 7.288 -13.666 1.00 98.31 84 VAL A O 1
ATOM 664 N N . GLU A 1 85 ? 3.207 7.338 -14.383 1.00 98.06 85 GLU A N 1
ATOM 665 C CA . GLU A 1 85 ? 2.949 7.969 -15.691 1.00 98.06 85 GLU A CA 1
ATOM 666 C C . GLU A 1 85 ? 2.128 7.088 -16.650 1.00 98.06 85 GLU A C 1
ATOM 668 O O . GLU A 1 85 ? 1.567 7.581 -17.626 1.00 98.06 85 GLU A O 1
ATOM 673 N N . LEU A 1 86 ? 1.995 5.782 -16.385 1.00 97.94 86 LEU A N 1
ATOM 674 C CA . LEU A 1 86 ? 1.135 4.904 -17.190 1.00 97.94 86 LEU A CA 1
ATOM 675 C C . LEU A 1 86 ? -0.363 5.164 -16.958 1.00 97.94 86 LEU A C 1
ATOM 677 O O . LEU A 1 86 ? -1.198 4.617 -17.685 1.00 97.94 86 LEU A O 1
ATOM 681 N N . SER A 1 87 ? -0.730 5.964 -15.955 1.00 97.25 87 SER A N 1
ATOM 682 C CA . SER A 1 87 ? -2.114 6.194 -15.547 1.00 97.25 87 SER A CA 1
ATOM 683 C C . SER A 1 87 ? -2.426 7.661 -15.291 1.00 97.25 87 SER A C 1
ATOM 685 O O . SER A 1 87 ? -1.607 8.377 -14.732 1.00 97.25 87 SER A O 1
ATOM 687 N N . ASP A 1 88 ? -3.679 8.042 -15.546 1.00 95.50 88 ASP A N 1
ATOM 688 C CA . ASP A 1 88 ? -4.267 9.320 -15.125 1.00 95.50 88 ASP A CA 1
ATOM 689 C C . ASP A 1 88 ? -5.227 9.170 -13.927 1.00 95.50 88 ASP A C 1
ATOM 691 O O . ASP A 1 88 ? -5.962 10.100 -13.595 1.00 95.50 88 ASP A O 1
ATOM 695 N N . ALA A 1 89 ? -5.287 7.993 -13.287 1.00 97.38 89 ALA A N 1
ATOM 696 C CA . ALA A 1 89 ? -6.244 7.733 -12.209 1.00 97.38 89 ALA A CA 1
ATOM 697 C C . ALA A 1 89 ? -6.036 8.705 -11.030 1.00 97.38 89 ALA A C 1
ATOM 699 O O . ALA A 1 89 ? -4.889 8.938 -10.642 1.00 97.38 89 ALA A O 1
ATOM 700 N N . PRO A 1 90 ? -7.101 9.258 -10.423 1.00 97.19 90 PRO A N 1
ATOM 701 C CA . PRO A 1 90 ? -6.987 10.321 -9.421 1.00 97.19 90 PRO A CA 1
ATOM 702 C C . PRO A 1 90 ? -6.326 9.876 -8.111 1.00 97.19 90 PRO A C 1
ATOM 704 O O . PRO A 1 90 ? -5.815 10.722 -7.376 1.00 97.19 90 PRO A O 1
ATOM 707 N N . PHE A 1 91 ? -6.306 8.574 -7.828 1.00 98.25 91 PHE A N 1
ATOM 708 C CA . PHE A 1 91 ? -5.615 7.996 -6.680 1.00 98.25 91 PHE A CA 1
ATOM 709 C C . PHE A 1 91 ? -4.551 6.994 -7.116 1.00 98.25 91 PHE A C 1
ATOM 711 O O . PHE A 1 91 ? -4.690 6.304 -8.127 1.00 98.25 91 PHE A O 1
ATOM 718 N N . ILE A 1 92 ? -3.494 6.920 -6.320 1.00 98.56 92 ILE A N 1
ATOM 719 C CA . ILE A 1 92 ? -2.310 6.099 -6.532 1.00 98.56 92 ILE A CA 1
ATOM 720 C C . ILE A 1 92 ? -2.192 5.158 -5.330 1.00 98.56 92 ILE A C 1
ATOM 722 O O . ILE A 1 92 ? -2.297 5.602 -4.191 1.00 98.56 92 ILE A O 1
ATOM 726 N N . CYS A 1 93 ? -1.985 3.869 -5.577 1.00 98.19 93 CYS A N 1
ATOM 727 C CA . CYS A 1 93 ? -1.770 2.839 -4.564 1.00 98.19 93 CYS A CA 1
ATOM 728 C C . CYS A 1 93 ? -0.445 2.138 -4.865 1.00 98.19 93 CYS A C 1
ATOM 730 O O . CYS A 1 93 ? -0.332 1.462 -5.883 1.00 98.19 93 CYS A O 1
ATOM 732 N N . PHE A 1 94 ? 0.569 2.315 -4.023 1.00 98.06 94 PHE A N 1
ATOM 733 C CA . PHE A 1 94 ? 1.856 1.645 -4.209 1.00 98.06 94 PHE A CA 1
ATOM 734 C C . PHE A 1 94 ? 1.802 0.211 -3.691 1.00 98.06 94 PHE A C 1
ATOM 736 O O . PHE A 1 94 ? 1.203 -0.052 -2.652 1.00 98.06 94 PHE A O 1
ATOM 743 N N . CYS A 1 95 ? 2.441 -0.714 -4.397 1.00 96.25 95 CYS A N 1
ATOM 744 C CA . CYS A 1 95 ? 2.674 -2.074 -3.928 1.00 96.25 95 CYS A CA 1
ATOM 745 C C . CYS A 1 95 ? 4.023 -2.539 -4.472 1.00 96.25 95 CYS A C 1
ATOM 747 O O . CYS A 1 95 ? 4.226 -2.524 -5.686 1.00 96.25 95 CYS A O 1
ATOM 749 N N . ASP A 1 96 ? 4.936 -2.935 -3.590 1.00 94.81 96 ASP A N 1
ATOM 750 C CA . ASP A 1 96 ? 6.216 -3.487 -4.025 1.00 94.81 96 ASP A CA 1
ATOM 751 C C . ASP A 1 96 ? 6.003 -4.902 -4.593 1.00 94.81 96 ASP A C 1
ATOM 753 O O . ASP A 1 96 ? 5.061 -5.610 -4.222 1.00 94.81 96 ASP A O 1
ATOM 757 N N . ALA A 1 97 ? 6.844 -5.292 -5.556 1.00 96.12 97 ALA A N 1
ATOM 758 C CA . ALA A 1 97 ? 6.690 -6.533 -6.321 1.00 96.12 97 ALA A CA 1
ATOM 759 C C . ALA A 1 97 ? 6.896 -7.816 -5.491 1.00 96.12 97 ALA A C 1
ATOM 761 O O . ALA A 1 97 ? 6.608 -8.912 -5.977 1.00 96.12 97 ALA A O 1
ATOM 762 N N . ASP A 1 98 ? 7.402 -7.683 -4.266 1.00 93.81 98 ASP A N 1
ATOM 763 C CA . ASP A 1 98 ? 7.638 -8.741 -3.287 1.00 93.81 98 ASP A CA 1
ATOM 764 C C . ASP A 1 98 ? 6.693 -8.694 -2.073 1.00 93.81 98 ASP A C 1
ATOM 766 O O . ASP A 1 98 ? 6.834 -9.499 -1.153 1.00 93.81 98 ASP A O 1
ATOM 770 N N . ASP A 1 99 ? 5.682 -7.821 -2.104 1.00 92.56 99 ASP A N 1
ATOM 771 C CA . ASP A 1 99 ? 4.654 -7.711 -1.071 1.00 92.56 99 ASP A CA 1
ATOM 772 C C . ASP A 1 99 ? 3.291 -8.263 -1.528 1.00 92.56 99 ASP A C 1
ATOM 774 O O . ASP A 1 99 ? 2.954 -8.313 -2.715 1.00 92.56 99 ASP A O 1
ATOM 778 N N . LEU A 1 100 ? 2.461 -8.642 -0.548 1.00 88.38 100 LEU A N 1
ATOM 779 C CA . LEU A 1 100 ? 1.087 -9.108 -0.753 1.00 88.38 100 LEU A CA 1
ATOM 780 C C . LEU A 1 100 ? 0.076 -8.080 -0.240 1.00 88.38 100 LEU A C 1
ATOM 782 O O . LEU A 1 100 ? 0.198 -7.558 0.871 1.00 88.38 100 LEU A O 1
ATOM 786 N N . ALA A 1 101 ? -0.980 -7.842 -1.017 1.00 87.94 101 ALA A N 1
ATOM 787 C CA . ALA A 1 101 ? -2.107 -7.014 -0.606 1.00 87.94 101 ALA A CA 1
ATOM 788 C C . ALA A 1 101 ? -3.263 -7.875 -0.079 1.00 87.94 101 ALA A C 1
ATOM 790 O O . ALA A 1 101 ? -3.703 -8.818 -0.734 1.00 87.94 101 ALA A O 1
ATOM 791 N N . LEU A 1 102 ? -3.823 -7.510 1.079 1.00 88.00 102 LEU A N 1
ATOM 792 C CA . LEU A 1 102 ? -5.082 -8.102 1.538 1.00 88.00 102 LEU A CA 1
ATOM 793 C C . LEU A 1 102 ? -6.217 -7.763 0.567 1.00 88.00 102 LEU A C 1
ATOM 795 O O . LEU A 1 102 ? -6.247 -6.669 0.007 1.00 88.00 102 LEU A O 1
ATOM 799 N N . ARG A 1 103 ? -7.156 -8.699 0.389 1.00 87.88 103 ARG A N 1
ATOM 800 C CA . ARG A 1 103 ? -8.240 -8.656 -0.612 1.00 87.88 103 ARG A CA 1
ATOM 801 C C . ARG A 1 103 ? -9.083 -7.373 -0.602 1.00 87.88 103 ARG A C 1
ATOM 803 O O . ARG A 1 103 ? -9.653 -7.011 -1.625 1.00 87.88 103 ARG A O 1
ATOM 810 N N . ASP A 1 104 ? -9.204 -6.718 0.540 1.00 86.31 104 ASP A N 1
ATOM 811 C CA . ASP A 1 104 ? -10.015 -5.520 0.744 1.00 86.31 104 ASP A CA 1
ATOM 812 C C . ASP A 1 104 ? -9.203 -4.215 0.778 1.00 86.31 104 ASP A C 1
ATOM 814 O O . ASP A 1 104 ? -9.795 -3.135 0.849 1.00 86.31 104 ASP A O 1
ATOM 818 N N . ARG A 1 105 ? -7.868 -4.284 0.689 1.00 92.25 105 ARG A N 1
ATOM 819 C CA . ARG A 1 105 ? -6.961 -3.136 0.840 1.00 92.25 105 ARG A CA 1
ATOM 820 C C . ARG A 1 105 ? -7.349 -1.969 -0.067 1.00 92.25 105 ARG A C 1
ATOM 822 O O . ARG A 1 105 ? -7.581 -0.867 0.423 1.00 92.25 105 ARG A O 1
ATOM 829 N N . VAL A 1 106 ? -7.443 -2.189 -1.382 1.00 94.75 106 VAL A N 1
ATOM 830 C CA . VAL A 1 106 ? -7.666 -1.089 -2.343 1.00 94.75 106 VAL A CA 1
ATOM 831 C C . VAL A 1 106 ? -9.001 -0.392 -2.077 1.00 94.75 106 VAL A C 1
ATOM 833 O O . VAL A 1 106 ? -9.068 0.839 -2.092 1.00 94.75 106 VAL A O 1
ATOM 836 N N . ARG A 1 107 ? -10.056 -1.163 -1.778 1.00 94.00 107 ARG A N 1
ATOM 837 C CA . ARG A 1 107 ? -11.370 -0.621 -1.418 1.00 94.00 107 ARG A CA 1
ATOM 838 C C . ARG A 1 107 ? -11.296 0.224 -0.157 1.00 94.00 107 ARG A C 1
ATOM 840 O O . ARG A 1 107 ? -11.827 1.333 -0.126 1.00 94.00 107 ARG A O 1
ATOM 847 N N . ILE A 1 108 ? -10.672 -0.316 0.893 1.00 89.69 108 ILE A N 1
ATOM 848 C CA . ILE A 1 108 ? -10.636 0.328 2.202 1.00 89.69 108 ILE A CA 1
ATOM 849 C C . ILE A 1 108 ? -9.869 1.642 2.113 1.00 89.69 108 ILE A C 1
ATOM 851 O O . ILE A 1 108 ? -10.424 2.657 2.535 1.00 89.69 108 ILE A O 1
ATOM 855 N N . GLN A 1 109 ? -8.685 1.640 1.500 1.00 94.19 109 GLN A N 1
ATOM 856 C CA . GLN A 1 109 ? -7.862 2.837 1.340 1.00 94.19 109 GLN A CA 1
ATOM 857 C C . GLN A 1 109 ? -8.558 3.903 0.485 1.00 94.19 109 GLN A C 1
ATOM 859 O O . GLN A 1 109 ? -8.545 5.083 0.841 1.00 94.19 109 GLN A O 1
ATOM 864 N N . TYR A 1 110 ? -9.230 3.495 -0.598 1.00 95.00 110 TYR A N 1
ATOM 865 C CA . TYR A 1 110 ? -10.005 4.405 -1.442 1.00 95.00 110 TYR A CA 1
ATOM 866 C C . TYR A 1 110 ? -11.138 5.084 -0.666 1.00 95.00 110 TYR A C 1
ATOM 868 O O . TYR A 1 110 ? -11.221 6.311 -0.635 1.00 95.00 110 TYR A O 1
ATOM 876 N N . GLU A 1 111 ? -11.985 4.302 0.008 1.00 92.69 111 GLU A N 1
ATOM 877 C CA . GLU A 1 111 ? -13.076 4.841 0.824 1.00 92.69 111 GLU A CA 1
ATOM 878 C C . GLU A 1 111 ? -12.568 5.739 1.959 1.00 92.69 111 GLU A C 1
ATOM 880 O O . GLU A 1 111 ? -13.194 6.751 2.269 1.00 92.69 111 GLU A O 1
ATOM 885 N N . GLU A 1 112 ? -11.454 5.374 2.600 1.00 90.50 112 GLU A N 1
ATOM 886 C CA . GLU A 1 112 ? -10.890 6.155 3.699 1.00 90.50 112 GLU A CA 1
ATOM 887 C C . GLU A 1 112 ? -10.319 7.487 3.222 1.00 90.50 112 GLU A C 1
ATOM 889 O O . GLU A 1 112 ? -10.581 8.492 3.881 1.00 90.50 112 GLU A O 1
ATOM 894 N N . CYS A 1 113 ? -9.618 7.542 2.081 1.00 92.00 113 CYS A N 1
ATOM 895 C CA . 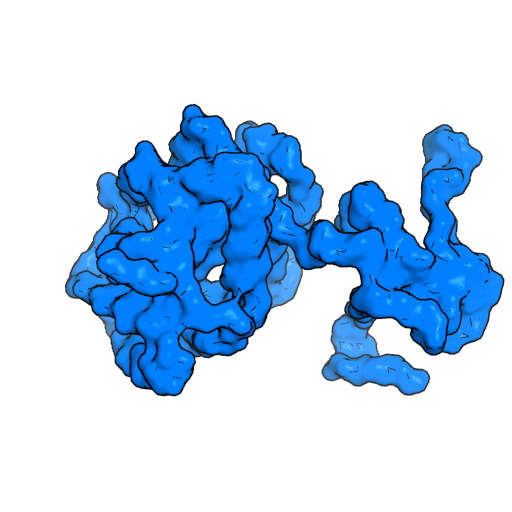CYS A 1 113 ? -9.169 8.835 1.560 1.00 92.00 113 CYS A CA 1
ATOM 896 C C . CYS A 1 113 ? -10.364 9.722 1.189 1.00 92.00 113 CYS A C 1
ATOM 898 O O . CYS A 1 113 ? -10.353 10.901 1.523 1.00 92.00 113 CYS A O 1
ATOM 900 N N . LEU A 1 114 ? -11.438 9.173 0.603 1.00 91.12 114 LEU A N 1
ATOM 901 C CA . LEU A 1 114 ? -12.650 9.954 0.306 1.00 91.12 114 LEU A CA 1
ATOM 902 C C . LEU A 1 114 ? -13.317 10.561 1.553 1.00 91.12 114 LEU A C 1
ATOM 904 O O . LEU A 1 114 ? -14.018 11.563 1.436 1.00 91.12 114 LEU A O 1
ATOM 908 N N . ARG A 1 115 ? -13.124 9.962 2.735 1.00 90.56 115 ARG A N 1
ATOM 909 C CA . ARG A 1 115 ? -13.641 10.471 4.018 1.00 90.56 115 ARG A CA 1
ATOM 910 C C . ARG A 1 115 ? -12.704 11.473 4.693 1.00 90.56 115 ARG A C 1
ATOM 912 O O . ARG A 1 115 ? -13.094 12.071 5.695 1.00 90.56 115 ARG A O 1
ATOM 919 N N . MET A 1 116 ? -11.467 11.617 4.223 1.00 88.31 116 MET A N 1
ATOM 920 C CA . MET A 1 116 ? -10.515 12.547 4.823 1.00 88.31 116 MET A CA 1
ATOM 921 C C . MET A 1 116 ? -10.865 13.996 4.479 1.00 88.31 116 MET A C 1
ATOM 923 O O . MET A 1 116 ? -11.373 14.266 3.390 1.00 88.31 116 MET A O 1
ATOM 927 N N . PRO A 1 117 ? -10.564 14.952 5.375 1.00 84.62 117 PRO A N 1
ATOM 928 C CA . PRO A 1 117 ? -10.515 16.350 4.976 1.00 84.62 117 PRO A CA 1
ATOM 929 C C . PRO A 1 117 ? -9.417 16.514 3.915 1.00 84.62 117 PRO A C 1
ATOM 931 O O . PRO A 1 117 ? -8.316 16.000 4.101 1.00 84.62 117 PRO A O 1
ATOM 934 N N . GLU A 1 118 ? -9.710 17.223 2.823 1.00 92.19 118 GLU A N 1
ATOM 935 C CA . GLU A 1 118 ? -8.780 17.442 1.697 1.00 92.19 118 GLU A CA 1
ATOM 936 C C . GLU A 1 118 ? -8.306 16.123 1.028 1.00 92.19 118 GLU A C 1
ATOM 938 O O . GLU A 1 118 ? -7.108 15.817 1.030 1.00 92.19 118 GLU A O 1
ATOM 943 N N . PRO A 1 119 ? -9.215 15.307 0.448 1.00 92.69 119 PRO A N 1
ATOM 944 C CA . PRO A 1 119 ? -8.863 14.043 -0.213 1.00 92.69 119 PRO A CA 1
ATOM 945 C C . PRO A 1 119 ? -7.849 14.211 -1.359 1.00 92.69 119 PRO A C 1
ATOM 947 O O . PRO A 1 119 ? -7.094 13.294 -1.662 1.00 92.69 119 PRO A O 1
ATOM 950 N N . GLU A 1 120 ? -7.774 15.387 -1.977 1.00 93.81 120 GLU A N 1
ATOM 951 C CA . GLU A 1 120 ? -6.784 15.776 -2.985 1.00 93.81 120 GLU A CA 1
ATOM 952 C C . GLU A 1 120 ? -5.386 16.088 -2.415 1.00 93.81 120 GLU A C 1
ATOM 954 O O . GLU A 1 120 ? -4.462 16.396 -3.168 1.00 93.81 120 GLU A O 1
ATOM 959 N N . ASN A 1 121 ? -5.216 16.040 -1.095 1.00 95.00 121 ASN A N 1
ATOM 960 C CA . ASN A 1 121 ? -3.966 16.305 -0.383 1.00 95.00 121 ASN A CA 1
ATOM 961 C C . ASN A 1 121 ? -3.731 15.243 0.716 1.00 95.00 121 ASN A C 1
ATOM 963 O O . ASN A 1 121 ? -3.169 15.535 1.774 1.00 95.00 121 ASN A O 1
ATOM 967 N N . CYS A 1 122 ? -4.194 14.008 0.472 1.00 93.88 122 CYS A N 1
ATOM 968 C CA . CYS A 1 122 ? -4.120 12.876 1.403 1.00 93.88 122 CYS A CA 1
ATOM 969 C C . CYS A 1 122 ? -2.939 11.934 1.080 1.00 93.88 122 CYS A C 1
ATOM 971 O O . CYS A 1 122 ? -2.653 11.667 -0.095 1.00 93.88 122 CYS A O 1
ATOM 973 N N . LEU A 1 123 ? -2.318 11.375 2.125 1.00 95.00 123 LEU A N 1
ATOM 974 C CA . LEU A 1 123 ? -1.545 10.133 2.078 1.00 95.00 123 LEU A CA 1
ATOM 975 C C . LEU A 1 123 ? -2.018 9.210 3.206 1.00 95.00 123 LEU A C 1
ATOM 977 O O . LEU A 1 123 ? -2.010 9.562 4.386 1.00 95.00 123 LEU A O 1
ATOM 981 N N . LEU A 1 124 ? -2.423 8.007 2.828 1.00 94.44 124 LEU A N 1
ATOM 982 C CA . LEU A 1 124 ? -2.819 6.934 3.718 1.00 94.44 124 LEU A CA 1
ATOM 983 C C . LEU A 1 124 ? -1.754 5.846 3.699 1.00 94.44 124 LEU A C 1
ATOM 985 O O . LEU A 1 124 ? -1.172 5.562 2.658 1.00 94.44 124 LEU A O 1
ATOM 989 N N . GLY A 1 125 ? -1.530 5.210 4.840 1.00 92.31 125 GLY A N 1
ATOM 990 C CA . GLY A 1 125 ? -0.860 3.912 4.910 1.00 92.31 125 GLY A CA 1
ATOM 991 C C . GLY A 1 125 ? -1.751 2.879 5.585 1.00 92.31 125 GLY A C 1
ATOM 992 O O . GLY A 1 125 ? -2.830 3.210 6.080 1.00 92.31 125 GLY A O 1
ATOM 993 N N . SER A 1 126 ? -1.286 1.638 5.642 1.00 88.38 126 SER A N 1
ATOM 994 C CA . SER A 1 126 ? -1.996 0.516 6.257 1.00 88.38 126 SER A CA 1
ATOM 995 C C . SER A 1 126 ? -1.190 -0.129 7.376 1.00 88.38 126 SER A C 1
ATOM 997 O O . SER A 1 126 ? 0.007 0.112 7.549 1.00 88.38 126 SER A O 1
ATOM 999 N N . PHE A 1 127 ? -1.859 -0.979 8.153 1.00 86.56 127 PHE A N 1
ATOM 1000 C CA . PHE A 1 127 ? -1.151 -1.982 8.939 1.00 86.56 127 PHE A CA 1
ATOM 1001 C C . PHE A 1 127 ? -0.466 -2.977 8.002 1.00 86.56 127 PHE A C 1
ATOM 1003 O O . PHE A 1 127 ? -0.937 -3.231 6.893 1.00 86.56 127 PHE A O 1
ATOM 1010 N N . PHE A 1 128 ? 0.633 -3.554 8.477 1.00 85.94 128 PHE A N 1
ATOM 1011 C CA . PHE A 1 128 ? 1.365 -4.593 7.769 1.00 85.94 128 PHE A CA 1
ATOM 1012 C C . PHE A 1 128 ? 1.839 -5.664 8.752 1.00 85.94 128 PHE A C 1
ATOM 1014 O O . PHE A 1 128 ? 2.050 -5.408 9.943 1.00 85.94 128 PHE A O 1
ATOM 1021 N N . CYS A 1 129 ? 2.018 -6.870 8.232 1.00 82.31 129 CYS A N 1
ATOM 1022 C CA . CYS A 1 129 ? 2.748 -7.951 8.878 1.00 82.31 129 CYS A CA 1
ATOM 1023 C C . CYS A 1 129 ? 4.010 -8.251 8.068 1.00 82.31 129 CYS A C 1
ATOM 1025 O O . CYS A 1 129 ? 4.174 -7.763 6.953 1.00 82.31 129 CYS A O 1
ATOM 1027 N N . ARG A 1 130 ? 4.925 -9.032 8.638 1.00 77.81 130 ARG A N 1
ATOM 1028 C CA . ARG A 1 130 ? 6.138 -9.458 7.940 1.00 77.81 130 ARG A CA 1
ATOM 1029 C C . ARG A 1 130 ? 6.063 -10.945 7.642 1.00 77.81 130 ARG A C 1
ATOM 1031 O O . ARG A 1 130 ? 5.528 -11.702 8.446 1.00 77.81 130 ARG A O 1
ATOM 1038 N N . VAL A 1 131 ? 6.633 -11.331 6.508 1.00 74.00 131 VAL A N 1
ATOM 1039 C CA . VAL A 1 131 ? 6.812 -12.723 6.105 1.00 74.00 131 VAL A CA 1
ATOM 1040 C C . VAL A 1 131 ? 8.319 -12.942 5.912 1.00 74.00 131 VAL A C 1
ATOM 1042 O O . VAL A 1 131 ? 8.925 -12.204 5.139 1.00 74.00 131 VAL A O 1
ATOM 1045 N N . PRO A 1 132 ? 8.957 -13.884 6.634 1.00 81.94 132 PRO A N 1
ATOM 1046 C CA . PRO A 1 132 ? 8.391 -14.725 7.689 1.00 81.94 132 PRO A CA 1
ATOM 1047 C C . PRO A 1 132 ? 8.006 -13.921 8.941 1.00 81.94 132 PRO A C 1
ATOM 1049 O O . PRO A 1 132 ? 8.555 -12.843 9.208 1.00 81.94 132 PRO A O 1
ATOM 1052 N N . ASP A 1 133 ? 7.072 -14.475 9.716 1.00 72.94 133 ASP A N 1
ATOM 1053 C CA . ASP A 1 133 ? 6.567 -13.840 10.935 1.00 72.94 133 ASP A CA 1
ATOM 1054 C C . ASP A 1 133 ? 7.693 -13.571 11.949 1.00 72.94 133 ASP A C 1
ATOM 1056 O O . ASP A 1 133 ? 8.713 -14.260 11.998 1.00 72.94 133 ASP A O 1
ATOM 1060 N N . GLY A 1 134 ? 7.532 -12.519 12.750 1.00 65.50 134 GLY A N 1
ATOM 1061 C CA . GLY A 1 134 ? 8.531 -12.085 13.733 1.00 65.50 134 GLY A CA 1
ATOM 1062 C C . GLY A 1 134 ? 9.706 -11.270 13.171 1.00 65.50 134 GLY A C 1
ATOM 1063 O O . GLY A 1 134 ? 10.406 -10.611 13.950 1.00 65.50 134 GLY A O 1
ATOM 1064 N N . SER A 1 135 ? 9.891 -11.215 11.848 1.00 73.31 135 SER A N 1
ATOM 1065 C CA . SER A 1 135 ? 10.876 -10.337 11.203 1.00 73.31 135 SER A CA 1
ATOM 1066 C C . SER A 1 135 ? 10.649 -8.878 11.600 1.00 73.31 135 SER A C 1
ATOM 1068 O O . SER A 1 135 ? 9.539 -8.356 11.512 1.00 73.31 135 SER A O 1
ATOM 1070 N N . THR A 1 136 ? 11.695 -8.180 12.053 1.00 83.12 136 THR A N 1
ATOM 1071 C CA . THR A 1 136 ? 11.619 -6.768 12.491 1.00 83.12 136 THR A CA 1
ATOM 1072 C C . THR A 1 136 ? 10.485 -6.467 13.494 1.00 83.12 136 THR A C 1
ATOM 1074 O O . THR A 1 136 ? 9.956 -5.358 13.519 1.00 83.12 136 THR A O 1
ATOM 1077 N N . SER A 1 137 ? 10.108 -7.425 14.352 1.00 78.88 137 SER A N 1
ATOM 1078 C CA . SER A 1 137 ? 8.927 -7.346 15.238 1.00 78.88 137 SER A CA 1
ATOM 1079 C C . SER A 1 137 ? 8.815 -6.059 16.067 1.00 78.88 137 SER A C 1
ATOM 1081 O O . SER A 1 137 ? 7.715 -5.524 16.233 1.00 78.88 137 SER A O 1
ATOM 1083 N N . ARG A 1 138 ? 9.941 -5.512 16.547 1.00 82.88 138 ARG A N 1
ATOM 1084 C CA . ARG A 1 138 ? 9.977 -4.222 17.257 1.00 82.88 138 ARG A CA 1
ATOM 1085 C C . ARG A 1 138 ? 9.524 -3.062 16.365 1.00 82.88 138 ARG A C 1
ATOM 1087 O O . ARG A 1 138 ? 8.722 -2.248 16.814 1.00 82.88 138 ARG A O 1
ATOM 1094 N N . PHE A 1 139 ? 10.014 -2.996 15.128 1.00 85.00 139 PHE A N 1
ATOM 1095 C CA . PHE A 1 139 ? 9.625 -1.966 14.163 1.00 85.00 139 PHE A CA 1
ATOM 1096 C C . PHE A 1 139 ? 8.160 -2.125 13.758 1.00 85.00 139 PHE A C 1
ATOM 1098 O O . PHE A 1 139 ? 7.401 -1.167 13.867 1.00 85.00 139 PHE A O 1
ATOM 1105 N N . THR A 1 140 ? 7.738 -3.342 13.400 1.00 83.31 140 THR A N 1
ATOM 1106 C CA . THR A 1 140 ? 6.342 -3.635 13.045 1.00 83.31 140 THR A CA 1
ATOM 1107 C C . THR A 1 140 ? 5.396 -3.239 14.178 1.00 83.31 140 THR A C 1
ATOM 1109 O O . THR A 1 140 ? 4.432 -2.510 13.960 1.00 83.31 140 THR A O 1
ATOM 1112 N N . SER A 1 141 ? 5.697 -3.629 15.424 1.00 81.94 141 SER A N 1
ATOM 1113 C CA . SER A 1 141 ? 4.870 -3.240 16.570 1.00 81.94 141 SER A CA 1
ATOM 1114 C C . SER A 1 141 ? 4.860 -1.732 16.805 1.00 81.94 141 SER A C 1
ATOM 1116 O O . SER A 1 141 ? 3.834 -1.229 17.256 1.00 81.94 141 SER A O 1
ATOM 1118 N N . TRP A 1 142 ? 5.973 -1.031 16.598 1.00 86.81 142 TRP A N 1
ATOM 1119 C CA . TRP A 1 142 ? 6.034 0.418 16.775 1.00 86.81 142 TRP A CA 1
ATOM 1120 C C . TRP A 1 142 ? 5.199 1.132 15.705 1.00 86.81 142 TRP A C 1
ATOM 1122 O O . TRP A 1 142 ? 4.261 1.844 16.059 1.00 86.81 142 TRP A O 1
ATOM 1132 N N . ALA A 1 143 ? 5.449 0.856 14.421 1.00 86.38 143 ALA A N 1
ATOM 1133 C CA . ALA A 1 143 ? 4.756 1.486 13.297 1.00 86.38 143 ALA A CA 1
ATOM 1134 C C . ALA A 1 143 ? 3.239 1.240 13.358 1.00 86.38 143 ALA A C 1
ATOM 1136 O O . ALA A 1 143 ? 2.433 2.162 13.204 1.00 86.38 143 ALA A O 1
ATOM 1137 N N . CYS A 1 144 ? 2.827 0.014 13.698 1.00 84.25 144 CYS A N 1
ATOM 1138 C CA . CYS A 1 144 ? 1.418 -0.335 13.853 1.00 84.25 144 CYS A CA 1
ATOM 1139 C C . CYS A 1 144 ? 0.754 0.352 15.063 1.00 84.25 144 CYS A C 1
ATOM 1141 O O . CYS A 1 144 ? -0.438 0.639 14.998 1.00 84.25 144 CYS A O 1
ATOM 1143 N N . LYS A 1 145 ? 1.484 0.724 16.121 1.00 83.50 145 LYS A N 1
ATOM 1144 C CA . LYS A 1 145 ? 0.909 1.390 17.310 1.00 83.50 145 LYS A CA 1
ATOM 1145 C C . LYS A 1 145 ? 0.782 2.910 17.208 1.00 83.50 145 LYS A C 1
ATOM 1147 O O . LYS A 1 145 ? 0.102 3.495 18.046 1.00 83.50 145 LYS A O 1
ATOM 1152 N N . LEU A 1 146 ? 1.395 3.543 16.205 1.00 85.06 146 LEU A N 1
ATOM 1153 C CA . LEU A 1 146 ? 1.303 4.996 16.031 1.00 85.06 146 LEU A CA 1
ATOM 1154 C C . LEU A 1 146 ? -0.154 5.445 15.843 1.00 85.06 146 LEU A C 1
ATOM 1156 O O . LEU A 1 146 ? -0.864 4.881 15.006 1.00 85.06 146 LEU A O 1
ATOM 1160 N N . ASN A 1 147 ? -0.583 6.454 16.598 1.00 83.81 147 ASN A N 1
ATOM 1161 C CA . ASN A 1 147 ? -1.838 7.169 16.353 1.00 83.81 147 ASN A CA 1
ATOM 1162 C C . ASN A 1 147 ? -1.649 8.280 15.296 1.00 83.81 147 ASN A C 1
ATOM 1164 O O . ASN A 1 147 ? -0.529 8.536 14.859 1.00 83.81 147 ASN A O 1
ATOM 1168 N N . GLU A 1 148 ? -2.732 8.946 14.882 1.00 84.31 148 GLU A N 1
ATOM 1169 C CA . GLU A 1 148 ? -2.687 9.942 13.798 1.00 84.31 148 GLU A CA 1
ATOM 1170 C C . GLU A 1 148 ? -1.756 11.130 14.091 1.00 84.31 148 GLU A C 1
ATOM 1172 O O . GLU A 1 148 ? -0.965 11.503 13.228 1.00 84.31 148 GLU A O 1
ATOM 1177 N N . SER A 1 149 ? -1.765 11.691 15.307 1.00 86.25 149 SER A N 1
ATOM 1178 C CA . SER A 1 149 ? -0.865 12.806 15.654 1.00 86.25 149 SER A CA 1
ATOM 1179 C C . SER A 1 149 ? 0.602 12.367 15.722 1.00 86.25 149 SER A C 1
ATOM 1181 O O . SER A 1 149 ? 1.517 13.125 15.384 1.00 86.25 149 SER A O 1
ATOM 1183 N N . GLN A 1 150 ? 0.841 11.110 16.095 1.00 89.75 150 GLN A N 1
ATOM 1184 C CA . GLN A 1 150 ? 2.165 10.504 16.096 1.00 89.75 150 GLN A CA 1
ATOM 1185 C C . GLN A 1 150 ? 2.721 10.282 14.688 1.00 89.75 1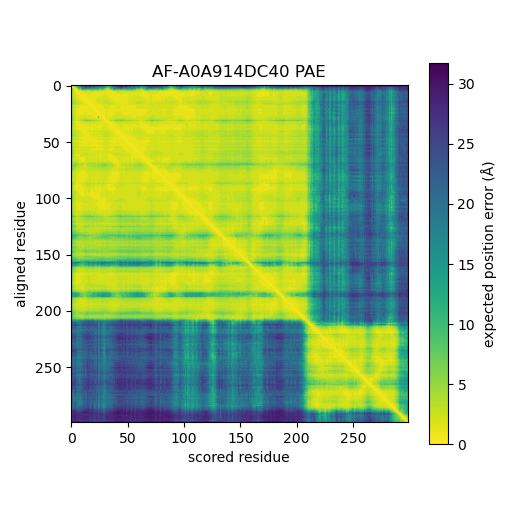50 GLN A C 1
ATOM 1187 O O . GLN A 1 150 ? 3.940 10.294 14.542 1.00 89.75 150 GLN A O 1
ATOM 1192 N N . LEU A 1 151 ? 1.886 10.155 13.647 1.00 90.44 151 LEU A N 1
ATOM 1193 C CA . LEU A 1 151 ? 2.377 10.022 12.267 1.00 90.44 151 LEU A CA 1
ATOM 1194 C C . LEU A 1 151 ? 3.228 11.228 11.840 1.00 90.44 151 LEU A C 1
ATOM 1196 O O . LEU A 1 151 ? 4.229 11.046 11.150 1.00 90.44 151 LEU A O 1
ATOM 1200 N N . TYR A 1 152 ? 2.872 12.433 12.295 1.00 88.88 152 TYR A N 1
ATOM 1201 C CA . TYR A 1 152 ? 3.588 13.674 11.977 1.00 88.88 152 TYR A CA 1
ATOM 1202 C C . TYR A 1 152 ? 4.803 13.918 12.868 1.00 88.88 152 TYR A C 1
ATOM 1204 O O . TYR A 1 152 ? 5.776 14.522 12.435 1.00 88.88 152 TYR A O 1
ATOM 1212 N N . THR A 1 153 ? 4.738 13.502 14.133 1.00 86.38 153 THR A N 1
ATOM 1213 C CA . THR A 1 153 ? 5.747 13.873 15.137 1.00 86.38 153 THR A CA 1
ATOM 1214 C C . THR A 1 153 ? 6.825 12.8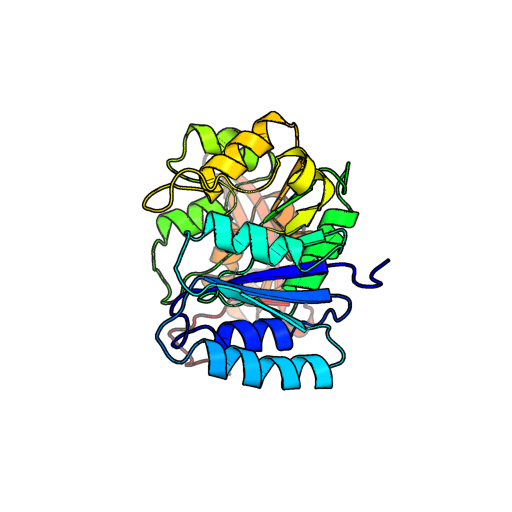11 15.305 1.00 86.38 153 THR A C 1
ATOM 1216 O O . THR A 1 153 ? 7.997 13.149 15.455 1.00 86.38 153 THR A O 1
ATOM 1219 N N . GLN A 1 154 ? 6.467 11.526 15.231 1.00 87.62 154 GLN A N 1
ATOM 1220 C CA . GLN A 1 154 ? 7.413 10.433 15.468 1.00 87.62 154 GLN A CA 1
ATOM 1221 C C . GLN A 1 154 ? 8.436 10.265 14.349 1.00 87.62 154 GLN A C 1
ATOM 1223 O O . GLN A 1 154 ? 9.479 9.663 14.584 1.00 87.62 154 GLN A O 1
ATOM 1228 N N . ILE A 1 155 ? 8.187 10.838 13.172 1.00 82.94 155 ILE A N 1
ATOM 1229 C CA . ILE A 1 155 ? 9.149 10.853 12.070 1.00 82.94 155 ILE A CA 1
ATOM 1230 C C . ILE A 1 155 ? 10.481 11.513 12.468 1.00 82.94 155 ILE A C 1
ATOM 1232 O O . ILE A 1 155 ? 11.535 11.064 12.043 1.00 82.94 155 ILE A O 1
ATOM 1236 N N . TYR A 1 156 ? 10.457 12.527 13.341 1.00 77.69 156 TYR A N 1
ATOM 1237 C CA . TYR A 1 156 ? 11.664 13.241 13.781 1.00 77.69 156 TYR A CA 1
ATOM 1238 C C . TYR A 1 156 ? 12.454 12.498 14.859 1.00 77.69 156 TYR A C 1
ATOM 1240 O O . TYR A 1 156 ? 13.597 12.841 15.147 1.00 77.69 156 TYR A O 1
ATOM 1248 N N . THR A 1 157 ? 11.837 11.495 15.477 1.00 77.69 157 THR A N 1
ATOM 1249 C CA . THR A 1 157 ? 12.443 10.681 16.536 1.00 77.69 157 THR A CA 1
ATOM 1250 C C . THR A 1 157 ? 12.720 9.251 16.080 1.00 77.69 157 THR A C 1
ATOM 1252 O O . THR A 1 157 ? 13.291 8.466 16.835 1.00 77.69 157 THR A O 1
ATOM 1255 N N . ALA A 1 158 ? 12.301 8.897 14.866 1.00 67.94 158 ALA A N 1
ATOM 1256 C CA . ALA A 1 158 ? 12.452 7.577 14.286 1.00 67.94 158 ALA A CA 1
ATOM 1257 C C . ALA A 1 158 ? 13.448 7.612 13.128 1.00 67.94 158 ALA A C 1
ATOM 1259 O O . ALA A 1 158 ? 13.428 8.505 12.290 1.00 67.94 158 ALA A O 1
ATOM 1260 N N . PHE A 1 159 ? 14.296 6.591 13.039 1.00 66.56 159 PHE A N 1
ATOM 1261 C CA . PHE A 1 159 ? 15.216 6.394 11.916 1.00 66.56 159 PHE A CA 1
ATOM 1262 C C . PHE A 1 159 ? 14.495 5.831 10.666 1.00 66.56 159 PHE A C 1
ATOM 1264 O O . PHE A 1 159 ? 15.022 4.937 10.010 1.00 66.56 159 PHE A O 1
ATOM 1271 N N . GLY A 1 160 ? 13.266 6.276 10.362 1.00 69.19 160 GLY A N 1
ATOM 1272 C CA . GLY A 1 160 ? 12.469 5.768 9.235 1.00 69.19 160 GLY A CA 1
ATOM 1273 C C . GLY A 1 160 ? 11.022 6.288 9.185 1.00 69.19 160 GLY A C 1
ATOM 1274 O O . GLY A 1 160 ? 10.561 6.897 10.154 1.00 69.19 160 GLY A O 1
ATOM 1275 N N . PRO A 1 161 ? 10.293 6.051 8.073 1.00 75.69 161 PRO A N 1
ATOM 1276 C CA . PRO A 1 161 ? 8.969 6.623 7.846 1.00 75.69 161 PRO A CA 1
ATOM 1277 C C . PRO A 1 161 ? 7.908 6.048 8.797 1.00 75.69 161 PRO A C 1
ATOM 1279 O O . PRO A 1 161 ? 7.912 4.860 9.125 1.00 75.69 161 PRO A O 1
ATOM 1282 N N . THR A 1 162 ? 6.967 6.891 9.233 1.00 87.38 162 THR A N 1
ATOM 1283 C CA . THR A 1 162 ? 5.852 6.499 10.121 1.00 87.38 162 THR A CA 1
ATOM 1284 C C . THR A 1 162 ? 4.747 5.731 9.388 1.00 87.38 162 THR A C 1
ATOM 1286 O O . THR A 1 162 ? 3.947 5.045 10.027 1.00 87.38 162 THR A O 1
ATOM 1289 N N . LEU A 1 163 ? 4.734 5.803 8.053 1.00 90.38 163 LEU A N 1
ATOM 1290 C CA . LEU A 1 163 ? 3.941 4.978 7.144 1.00 90.38 163 LEU A CA 1
ATOM 1291 C C . LEU A 1 163 ? 4.890 4.335 6.134 1.00 90.38 163 LEU A C 1
ATOM 1293 O O . LEU A 1 163 ? 5.610 5.043 5.436 1.00 90.38 163 LEU A O 1
ATOM 1297 N N . VAL A 1 164 ? 4.898 3.009 6.040 1.00 90.06 164 VAL A N 1
ATOM 1298 C CA . VAL A 1 164 ? 5.848 2.285 5.180 1.00 90.06 164 VAL A CA 1
ATOM 1299 C C . VAL A 1 164 ? 5.393 2.369 3.721 1.00 90.06 164 VAL A C 1
ATOM 1301 O O . VAL A 1 164 ? 4.212 2.153 3.443 1.00 90.06 164 VAL A O 1
ATOM 1304 N N . ALA A 1 165 ? 6.313 2.670 2.803 1.00 91.62 165 ALA A N 1
ATOM 1305 C CA . ALA A 1 165 ? 6.020 2.969 1.399 1.00 91.62 165 ALA A CA 1
ATOM 1306 C C . ALA A 1 165 ? 5.126 1.961 0.652 1.00 91.62 165 ALA A C 1
ATOM 1308 O O . ALA A 1 165 ? 4.195 2.406 -0.023 1.00 91.62 165 ALA A O 1
ATOM 1309 N N . PRO A 1 166 ? 5.285 0.634 0.820 1.00 91.19 166 PRO A N 1
ATOM 1310 C CA . PRO A 1 166 ? 4.444 -0.343 0.125 1.00 91.19 166 PRO A CA 1
ATOM 1311 C C . PRO A 1 166 ? 2.980 -0.321 0.569 1.00 91.19 166 PRO A C 1
ATOM 1313 O O . PRO A 1 166 ? 2.120 -0.916 -0.076 1.00 91.19 166 PRO A O 1
ATOM 1316 N N . THR A 1 167 ? 2.678 0.361 1.679 1.00 93.69 167 THR A N 1
ATOM 1317 C CA . THR A 1 167 ? 1.312 0.543 2.179 1.00 93.69 167 THR A CA 1
ATOM 1318 C C . THR A 1 167 ? 0.653 1.819 1.664 1.00 93.69 167 THR A C 1
ATOM 1320 O O . THR A 1 167 ? -0.524 2.043 1.944 1.00 93.69 167 THR A O 1
ATOM 1323 N N . TRP A 1 168 ? 1.383 2.677 0.946 1.00 96.88 168 TRP A N 1
ATOM 1324 C CA . TRP A 1 168 ? 0.913 4.015 0.617 1.00 96.88 168 TRP A CA 1
ATOM 1325 C C . TRP A 1 168 ? -0.240 4.018 -0.384 1.00 96.88 168 TRP A C 1
ATOM 1327 O O . TRP A 1 168 ? -0.188 3.391 -1.442 1.00 96.88 168 TRP A O 1
ATOM 1337 N N . PHE A 1 169 ? -1.244 4.823 -0.062 1.00 97.62 169 PHE A N 1
ATOM 1338 C CA . PHE A 1 169 ? -2.342 5.208 -0.930 1.00 97.62 169 PHE A CA 1
ATOM 1339 C C . PHE A 1 169 ? -2.501 6.723 -0.858 1.00 97.62 169 PHE A C 1
ATOM 1341 O O . PHE A 1 169 ? -2.723 7.275 0.213 1.00 97.62 169 PHE A O 1
ATOM 1348 N N . LEU A 1 170 ? -2.376 7.422 -1.976 1.00 97.12 170 LEU A N 1
ATOM 1349 C CA . LEU A 1 170 ? -2.328 8.880 -1.998 1.00 97.12 170 LEU A CA 1
ATOM 1350 C C . LEU A 1 170 ? -3.063 9.455 -3.199 1.00 97.12 170 LEU A C 1
ATOM 1352 O O . LEU A 1 170 ? -3.282 8.793 -4.214 1.00 97.12 170 LEU A O 1
ATOM 1356 N N . SER A 1 171 ? -3.427 10.725 -3.090 1.00 97.62 171 SER A N 1
ATOM 1357 C CA . SER A 1 171 ? -3.974 11.465 -4.223 1.00 97.62 171 SER A CA 1
ATOM 1358 C C 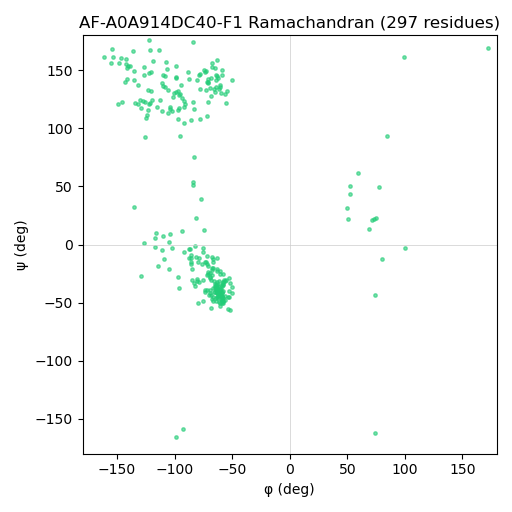. SER A 1 171 ? -2.902 11.762 -5.275 1.00 97.62 171 SER A C 1
ATOM 1360 O O . SER A 1 171 ? -1.761 12.113 -4.958 1.00 97.62 171 SER A O 1
ATOM 1362 N N . ARG A 1 172 ? -3.287 11.699 -6.553 1.00 97.44 172 ARG A N 1
ATOM 1363 C CA . ARG A 1 172 ? -2.429 12.135 -7.661 1.00 97.44 172 ARG A CA 1
ATOM 1364 C C . ARG A 1 172 ? -2.058 13.609 -7.541 1.00 97.44 172 ARG A C 1
ATOM 1366 O O . ARG A 1 172 ? -0.948 13.986 -7.890 1.00 97.44 172 ARG A O 1
ATOM 1373 N N . ASN A 1 173 ? -2.960 14.443 -7.030 1.00 97.31 173 ASN A N 1
ATOM 1374 C CA . ASN A 1 173 ? -2.683 15.862 -6.838 1.00 97.31 173 ASN A CA 1
ATOM 1375 C C . ASN A 1 173 ? -1.530 16.092 -5.844 1.00 97.31 173 ASN A C 1
ATOM 1377 O O . ASN A 1 173 ? -0.614 16.849 -6.161 1.00 97.31 173 ASN A O 1
ATOM 1381 N N . LEU A 1 174 ? -1.504 15.381 -4.708 1.00 97.31 174 LEU A N 1
ATOM 1382 C CA . LEU A 1 174 ? -0.357 15.410 -3.794 1.00 97.31 174 LEU A CA 1
ATOM 1383 C C . LEU A 1 174 ? 0.930 14.935 -4.479 1.00 97.31 174 LEU A C 1
ATOM 1385 O O . LEU A 1 174 ? 1.964 15.591 -4.374 1.00 97.31 174 LEU A O 1
ATOM 1389 N N . TYR A 1 175 ? 0.864 13.820 -5.208 1.00 97.88 175 TYR A N 1
ATOM 1390 C CA . TYR A 1 175 ? 2.017 13.281 -5.926 1.00 97.88 175 TYR A CA 1
ATOM 1391 C C . TYR A 1 175 ? 2.596 14.281 -6.944 1.00 97.88 175 TYR A C 1
ATOM 1393 O O . TYR A 1 175 ? 3.797 14.557 -6.938 1.00 97.88 175 TYR A O 1
ATOM 1401 N N . ASN A 1 176 ? 1.733 14.887 -7.763 1.00 97.12 176 ASN A N 1
ATOM 1402 C CA . ASN A 1 176 ? 2.110 15.880 -8.768 1.00 97.12 176 ASN A CA 1
ATOM 1403 C C . ASN A 1 176 ? 2.661 17.158 -8.126 1.00 97.12 176 ASN A C 1
ATOM 1405 O O . ASN A 1 176 ? 3.660 17.695 -8.596 1.00 97.12 176 ASN A O 1
ATOM 1409 N N . LYS A 1 177 ? 2.058 17.619 -7.021 1.00 96.50 177 LYS A N 1
ATOM 1410 C CA . LYS A 1 177 ? 2.544 18.769 -6.240 1.00 96.50 177 LYS A CA 1
ATOM 1411 C C . LYS A 1 177 ? 3.977 18.561 -5.741 1.00 96.50 177 LYS A C 1
ATOM 1413 O O . LYS A 1 177 ? 4.723 19.527 -5.614 1.00 96.50 177 LYS A O 1
ATOM 1418 N N . LEU A 1 178 ? 4.355 17.315 -5.459 1.00 96.38 178 LEU A N 1
ATOM 1419 C CA . LEU A 1 178 ? 5.696 16.946 -5.010 1.00 96.38 178 LEU A CA 1
ATOM 1420 C C . LEU A 1 178 ? 6.688 16.718 -6.157 1.00 96.38 178 LEU A C 1
ATOM 1422 O O . LEU A 1 178 ? 7.888 16.686 -5.897 1.00 96.38 178 LEU A O 1
ATOM 1426 N N . GLY A 1 179 ? 6.218 16.561 -7.397 1.00 96.62 179 GLY A N 1
ATOM 1427 C CA . GLY A 1 179 ? 7.066 16.237 -8.548 1.00 96.62 179 GLY A CA 1
ATOM 1428 C C . GLY A 1 179 ? 7.579 14.791 -8.560 1.00 96.62 179 GLY A C 1
ATOM 1429 O O . GLY A 1 179 ? 8.595 14.518 -9.191 1.00 96.62 179 GLY A O 1
ATOM 1430 N N . GLY A 1 180 ? 6.905 13.873 -7.858 1.00 96.50 180 GLY A N 1
ATOM 1431 C CA . GLY A 1 180 ? 7.299 12.462 -7.776 1.00 96.50 180 GLY A CA 1
ATOM 1432 C C . GLY A 1 180 ? 8.525 12.184 -6.894 1.00 96.50 180 GLY A C 1
ATOM 1433 O O . GLY A 1 180 ? 8.894 12.980 -6.019 1.00 96.50 180 GLY A O 1
ATOM 1434 N N . PHE A 1 181 ? 9.124 11.006 -7.081 1.00 96.19 181 PHE A N 1
ATOM 1435 C CA . PHE A 1 181 ? 10.346 10.570 -6.397 1.00 96.19 181 PHE A CA 1
ATOM 1436 C C . PHE A 1 181 ? 11.591 11.208 -7.020 1.00 96.19 181 PHE A C 1
ATOM 1438 O O . PHE A 1 181 ? 11.646 11.403 -8.235 1.00 96.19 181 PHE A O 1
ATOM 1445 N N . ASP A 1 182 ? 12.604 11.494 -6.199 1.00 93.88 182 ASP A N 1
ATOM 1446 C CA . ASP A 1 182 ? 13.911 11.935 -6.691 1.00 93.88 182 ASP A CA 1
ATOM 1447 C C . ASP A 1 182 ? 14.615 10.777 -7.421 1.00 93.88 182 ASP A C 1
ATOM 1449 O O . ASP A 1 182 ? 14.732 9.666 -6.903 1.00 93.88 182 ASP A O 1
ATOM 1453 N N . THR A 1 183 ? 15.062 11.040 -8.650 1.00 93.50 183 THR A N 1
ATOM 1454 C CA . THR A 1 183 ? 15.747 10.073 -9.520 1.00 93.50 183 THR A CA 1
ATOM 1455 C C . THR A 1 183 ? 17.189 10.467 -9.828 1.00 93.50 183 THR A C 1
ATOM 1457 O O . THR A 1 183 ? 17.802 9.894 -10.728 1.00 93.50 183 THR A O 1
ATOM 1460 N N . THR A 1 184 ? 17.731 11.482 -9.152 1.00 90.50 184 THR A N 1
ATOM 1461 C CA . THR A 1 184 ? 19.114 11.944 -9.351 1.00 90.50 184 THR A CA 1
ATOM 1462 C C . THR A 1 184 ? 20.132 10.924 -8.839 1.00 90.50 184 THR A C 1
ATOM 1464 O O . THR A 1 184 ? 21.227 10.810 -9.391 1.00 90.50 184 THR A O 1
ATOM 1467 N N . HIS A 1 185 ? 19.750 10.123 -7.841 1.00 85.38 185 HIS A N 1
ATOM 1468 C CA . HIS A 1 185 ? 20.579 9.087 -7.238 1.00 85.38 185 HIS A CA 1
ATOM 1469 C C . HIS A 1 185 ? 20.041 7.690 -7.580 1.00 85.38 185 HIS A C 1
ATOM 1471 O O . HIS A 1 185 ? 18.958 7.301 -7.156 1.00 85.38 185 HIS A O 1
ATOM 1477 N N . ILE A 1 186 ? 20.819 6.907 -8.335 1.00 79.50 186 ILE A N 1
ATOM 1478 C CA . ILE A 1 186 ? 20.376 5.602 -8.865 1.00 79.50 186 ILE A CA 1
ATOM 1479 C C . ILE A 1 186 ? 20.467 4.472 -7.818 1.00 79.50 186 ILE A C 1
ATOM 1481 O O . ILE A 1 186 ? 19.713 3.502 -7.884 1.00 79.50 186 ILE A O 1
ATOM 1485 N N . LYS A 1 187 ? 21.402 4.550 -6.858 1.00 80.31 187 LYS A N 1
ATOM 1486 C CA . LYS A 1 187 ? 21.663 3.486 -5.868 1.00 80.31 187 LYS A CA 1
ATOM 1487 C C . LYS A 1 187 ? 21.830 4.043 -4.459 1.00 80.31 187 LYS A C 1
ATOM 1489 O O . LYS A 1 187 ? 22.498 5.054 -4.279 1.00 80.31 187 LYS A O 1
ATOM 1494 N N . GLY A 1 188 ? 21.297 3.318 -3.473 1.00 76.56 188 GLY A N 1
ATOM 1495 C CA . GLY A 1 188 ? 21.492 3.605 -2.045 1.00 76.56 188 GLY A CA 1
ATOM 1496 C C . GLY A 1 188 ? 20.805 4.879 -1.550 1.00 76.56 188 GLY A C 1
ATOM 1497 O O . GLY A 1 188 ? 21.115 5.344 -0.457 1.00 76.56 188 GLY A O 1
ATOM 1498 N N . PHE A 1 189 ? 19.901 5.447 -2.349 1.00 87.44 189 PHE A N 1
ATOM 1499 C CA . PHE A 1 189 ? 19.135 6.628 -1.988 1.00 87.44 189 PHE A CA 1
ATOM 1500 C C . PHE A 1 189 ? 17.776 6.211 -1.417 1.00 87.44 189 PHE A C 1
ATOM 1502 O O . PHE A 1 189 ? 17.112 5.393 -2.049 1.00 87.44 189 PHE A O 1
ATOM 1509 N N . PRO A 1 190 ? 17.366 6.733 -0.249 1.00 88.69 190 PRO A N 1
ATOM 1510 C CA . PRO A 1 190 ? 16.088 6.396 0.368 1.00 88.69 190 PRO A CA 1
ATOM 1511 C C . PRO A 1 190 ? 14.974 7.255 -0.248 1.00 88.69 190 PRO A C 1
ATOM 1513 O O . PRO A 1 190 ? 14.535 8.248 0.339 1.00 88.69 190 PRO A O 1
ATOM 1516 N N . GLU A 1 191 ? 14.565 6.923 -1.473 1.00 91.44 191 GLU A N 1
ATOM 1517 C CA . GLU A 1 191 ? 13.663 7.753 -2.276 1.00 91.44 191 GLU A CA 1
ATOM 1518 C C . GLU A 1 191 ? 12.284 7.921 -1.639 1.00 91.44 191 GLU A C 1
ATOM 1520 O O . GLU A 1 191 ? 11.659 8.977 -1.754 1.00 91.44 191 GLU A O 1
ATOM 1525 N N . ASP A 1 192 ? 11.818 6.885 -0.947 1.00 92.19 192 ASP A N 1
ATOM 1526 C CA . ASP A 1 192 ? 10.570 6.901 -0.207 1.00 92.19 192 ASP A CA 1
ATOM 1527 C C . ASP A 1 192 ? 10.650 7.843 0.998 1.00 92.19 192 ASP A C 1
ATOM 1529 O O . ASP A 1 192 ? 9.791 8.703 1.178 1.00 92.19 192 ASP A O 1
ATOM 1533 N N . LEU A 1 193 ? 11.713 7.765 1.793 1.00 89.88 193 LEU A N 1
ATOM 1534 C CA . LEU A 1 193 ? 11.904 8.638 2.943 1.00 89.88 193 LEU A CA 1
ATOM 1535 C C . LEU A 1 193 ? 12.017 10.110 2.524 1.00 89.88 193 LEU A C 1
ATOM 1537 O O . LEU A 1 193 ? 11.405 10.970 3.159 1.00 89.88 193 LEU A O 1
ATOM 1541 N N . ASP A 1 194 ? 12.747 10.402 1.444 1.00 92.00 194 ASP A N 1
ATOM 1542 C CA . ASP A 1 194 ? 12.806 11.750 0.871 1.00 92.00 194 ASP A CA 1
ATOM 1543 C C . ASP A 1 194 ? 11.414 12.250 0.452 1.00 92.00 194 ASP A C 1
ATOM 1545 O O . ASP A 1 194 ? 10.987 13.335 0.867 1.00 92.00 194 ASP A O 1
ATOM 1549 N N . PHE A 1 195 ? 10.671 11.440 -0.312 1.00 93.56 195 PHE A N 1
ATOM 1550 C CA . PHE A 1 195 ? 9.308 11.771 -0.729 1.00 93.56 195 PHE A CA 1
ATOM 1551 C C . PHE A 1 195 ? 8.410 12.058 0.480 1.00 93.56 195 PHE A C 1
ATOM 1553 O O . PHE A 1 195 ? 7.687 13.058 0.502 1.00 93.56 195 PHE A O 1
ATOM 1560 N N . PHE A 1 196 ? 8.499 11.224 1.518 1.00 92.31 196 PHE A N 1
ATOM 1561 C CA . PHE A 1 196 ? 7.731 11.381 2.748 1.00 92.31 196 PHE A CA 1
ATOM 1562 C C . PHE A 1 196 ? 8.079 12.687 3.478 1.00 92.31 196 PHE A C 1
ATOM 1564 O O . PHE A 1 196 ? 7.184 13.410 3.916 1.00 92.31 196 PHE A O 1
ATOM 1571 N N . TYR A 1 197 ? 9.361 13.057 3.557 1.00 91.00 197 TYR A N 1
ATOM 1572 C CA . TYR A 1 197 ? 9.772 14.326 4.161 1.00 91.00 197 TYR A CA 1
ATOM 1573 C C . TYR A 1 197 ? 9.305 15.548 3.377 1.00 91.00 197 TYR A C 1
ATOM 1575 O O . TYR A 1 197 ? 8.874 16.536 3.981 1.00 91.00 197 TYR A O 1
ATOM 1583 N N . ARG A 1 198 ? 9.373 15.509 2.042 1.00 93.00 198 ARG A N 1
ATOM 1584 C CA . ARG A 1 198 ? 8.845 16.595 1.207 1.00 93.00 198 ARG A CA 1
ATOM 1585 C C . ARG A 1 198 ? 7.336 16.730 1.375 1.00 93.00 198 ARG A C 1
ATOM 1587 O O . ARG A 1 198 ? 6.855 17.846 1.546 1.00 93.00 198 ARG A O 1
ATOM 1594 N N . MET A 1 199 ? 6.618 15.611 1.424 1.00 92.88 199 MET A N 1
ATOM 1595 C CA . MET A 1 199 ? 5.177 15.560 1.679 1.00 92.88 199 MET A CA 1
ATOM 1596 C C . MET A 1 199 ? 4.797 16.193 3.025 1.00 92.88 199 MET A C 1
ATOM 1598 O O . MET A 1 199 ? 3.896 17.029 3.078 1.00 92.88 199 MET A O 1
ATOM 1602 N N . LEU A 1 200 ? 5.526 15.908 4.108 1.00 89.94 200 LEU A N 1
ATOM 1603 C CA . LEU A 1 200 ? 5.250 16.520 5.418 1.00 89.94 200 LEU A CA 1
ATOM 1604 C C . LEU A 1 200 ? 5.317 18.057 5.388 1.00 89.94 200 LEU A C 1
ATOM 1606 O O . LEU A 1 200 ? 4.556 18.729 6.084 1.00 89.94 200 LEU A O 1
ATOM 1610 N N . ARG A 1 201 ? 6.185 18.630 4.545 1.00 90.69 201 ARG A N 1
ATOM 1611 C CA . ARG A 1 201 ? 6.329 20.087 4.387 1.00 90.69 201 ARG A CA 1
ATOM 1612 C C . ARG A 1 201 ? 5.170 20.733 3.624 1.00 90.69 201 ARG A C 1
ATOM 1614 O O . ARG A 1 201 ? 5.028 21.950 3.684 1.00 90.69 201 ARG A O 1
ATOM 1621 N N . THR A 1 202 ? 4.331 19.961 2.925 1.00 90.19 202 THR A N 1
ATOM 1622 C CA . THR A 1 202 ? 3.187 20.504 2.172 1.00 90.19 202 THR A CA 1
ATOM 1623 C C . THR A 1 202 ? 1.913 20.642 3.000 1.00 90.19 202 THR A C 1
ATOM 1625 O O . THR A 1 202 ? 0.911 21.117 2.461 1.00 90.19 202 THR A O 1
ATOM 1628 N N . GLY A 1 203 ? 1.922 20.195 4.262 1.00 88.06 203 GLY A N 1
ATOM 1629 C CA . GLY A 1 203 ? 0.731 20.136 5.114 1.00 88.06 203 GLY A CA 1
ATOM 1630 C C . GLY A 1 203 ? -0.268 19.048 4.705 1.00 88.06 203 GLY A C 1
ATOM 1631 O O . GLY A 1 203 ? -1.451 19.159 5.029 1.00 88.06 203 GLY A O 1
ATOM 1632 N N . ALA A 1 204 ? 0.188 18.032 3.962 1.00 89.12 204 ALA A N 1
ATOM 1633 C CA . ALA A 1 204 ? -0.637 16.901 3.548 1.00 89.12 204 ALA A CA 1
ATOM 1634 C C . ALA A 1 204 ? -1.213 16.146 4.750 1.00 89.12 204 ALA A C 1
ATOM 1636 O O . ALA A 1 204 ? -0.588 16.043 5.810 1.00 89.12 204 ALA A O 1
ATOM 1637 N N . LYS A 1 205 ? -2.426 15.618 4.578 1.00 91.44 205 LYS A N 1
ATOM 1638 C CA . LYS A 1 205 ? -3.116 14.870 5.626 1.00 91.44 205 LYS A CA 1
ATOM 1639 C C . LYS A 1 205 ? -2.653 13.424 5.619 1.00 91.44 205 LYS A C 1
ATOM 1641 O O . LYS A 1 205 ? -2.802 12.722 4.621 1.00 91.44 205 LYS A O 1
ATOM 1646 N N . LEU A 1 206 ? -2.141 12.985 6.760 1.00 91.19 206 LEU A N 1
ATOM 1647 C CA . LEU A 1 206 ? -1.790 11.605 7.039 1.00 91.19 206 LEU A CA 1
ATOM 1648 C C . LEU A 1 206 ? -2.917 10.874 7.750 1.00 91.19 206 LEU A C 1
ATOM 1650 O O . LEU A 1 206 ? -3.484 11.384 8.718 1.00 91.19 206 LEU A O 1
ATOM 1654 N N . LYS A 1 207 ? -3.167 9.640 7.321 1.00 89.56 207 LYS A N 1
ATOM 1655 C CA . LYS A 1 207 ? -3.993 8.682 8.056 1.00 89.56 207 LYS A CA 1
ATOM 1656 C C . LYS A 1 207 ? -3.400 7.284 7.933 1.00 89.56 207 LYS A C 1
ATOM 1658 O O . LYS A 1 207 ? -2.739 6.956 6.954 1.00 89.56 207 LYS A O 1
ATOM 1663 N N . LYS A 1 208 ? -3.634 6.441 8.932 1.00 87.31 208 LYS A N 1
ATOM 1664 C CA . LYS A 1 208 ? -3.351 5.007 8.842 1.00 87.31 208 LYS A CA 1
ATOM 1665 C C . LYS A 1 208 ? -4.674 4.270 8.925 1.00 87.31 208 LYS A C 1
ATOM 1667 O O . LYS A 1 208 ? -5.384 4.420 9.920 1.00 87.31 208 LYS A O 1
ATOM 1672 N N . GLU A 1 209 ? -5.025 3.525 7.884 1.00 76.19 209 GLU A N 1
ATOM 1673 C CA . GLU A 1 209 ? -6.280 2.780 7.883 1.00 76.19 209 GLU A CA 1
ATOM 1674 C C . GLU A 1 209 ? -6.258 1.716 8.977 1.00 76.19 209 GLU A C 1
ATOM 1676 O O . GLU A 1 209 ? -5.265 1.017 9.152 1.00 76.19 209 GLU A O 1
ATOM 1681 N N . ASN A 1 210 ? -7.352 1.601 9.726 1.00 65.12 210 ASN A N 1
ATOM 1682 C CA . ASN A 1 210 ? -7.560 0.546 10.705 1.00 65.12 210 ASN A CA 1
ATOM 1683 C C . ASN A 1 210 ? -8.907 -0.100 10.410 1.00 65.12 210 ASN A C 1
ATOM 1685 O O . ASN A 1 210 ? -9.917 0.589 10.436 1.00 65.12 210 ASN A O 1
ATOM 1689 N N . VAL A 1 211 ? -8.970 -1.410 10.183 1.00 56.09 211 VAL A N 1
ATOM 1690 C CA . VAL A 1 211 ? -10.260 -2.088 9.943 1.00 56.09 211 VAL A CA 1
ATOM 1691 C C . VAL A 1 211 ? -11.227 -1.865 11.121 1.00 56.09 211 VAL A C 1
ATOM 1693 O O . VAL A 1 211 ? -12.426 -1.689 10.917 1.00 56.09 211 VAL A O 1
ATOM 1696 N N . LEU A 1 212 ? -10.702 -1.719 12.346 1.00 52.66 212 LEU A N 1
ATOM 1697 C CA . LEU A 1 212 ? -11.495 -1.406 13.540 1.00 52.66 212 LEU A CA 1
ATOM 1698 C C . LEU A 1 212 ? -12.128 -0.004 13.514 1.00 52.66 212 LEU A C 1
ATOM 1700 O O . LEU A 1 212 ? -13.072 0.262 14.262 1.00 52.66 212 LEU A O 1
ATOM 1704 N N . CYS A 1 213 ? -11.626 0.933 12.698 1.00 51.03 213 CYS A N 1
ATOM 1705 C CA . CYS A 1 213 ? -12.200 2.281 12.637 1.00 51.03 213 CYS A CA 1
ATOM 1706 C C . CYS A 1 213 ? -13.573 2.291 11.963 1.00 51.03 213 CYS A C 1
ATOM 1708 O O . CYS A 1 213 ? -14.384 3.148 12.307 1.00 51.03 213 CYS A O 1
ATOM 1710 N N . LYS A 1 214 ? -13.863 1.293 11.117 1.00 58.03 214 LYS A N 1
ATOM 1711 C CA . LYS A 1 214 ? -15.116 1.168 10.360 1.00 58.03 214 LYS A CA 1
ATOM 1712 C C . LYS A 1 214 ? -16.247 0.485 11.121 1.00 58.03 214 LYS A C 1
ATOM 1714 O O . LYS A 1 214 ? -17.392 0.564 10.697 1.00 58.03 214 LYS A O 1
ATOM 1719 N N . TRP A 1 215 ? -15.937 -0.212 12.208 1.00 71.94 215 TRP A N 1
ATOM 1720 C CA . TRP A 1 215 ? -16.944 -0.897 13.010 1.00 71.94 215 TRP A CA 1
ATOM 1721 C C . TRP A 1 215 ? -17.396 0.012 14.144 1.00 71.94 215 TRP A C 1
ATOM 1723 O O . TRP A 1 215 ? -16.562 0.514 14.901 1.00 71.94 215 TRP A O 1
ATOM 1733 N N . ASP A 1 216 ? -18.703 0.238 14.264 1.00 79.38 216 ASP A N 1
ATOM 1734 C CA . ASP A 1 216 ? -19.268 0.958 15.412 1.00 79.38 216 ASP A CA 1
ATOM 1735 C C . ASP A 1 216 ? -19.048 0.163 16.701 1.00 79.38 216 ASP A C 1
ATOM 1737 O O . ASP A 1 216 ? -18.773 0.729 17.757 1.00 79.38 216 ASP A O 1
ATOM 1741 N N . ASN A 1 217 ? -19.114 -1.164 16.591 1.00 88.81 217 ASN A N 1
ATOM 1742 C CA . ASN A 1 217 ? -18.785 -2.108 17.644 1.00 88.81 217 ASN A CA 1
ATOM 1743 C C . ASN A 1 217 ? -18.331 -3.457 17.063 1.00 88.81 217 ASN A C 1
ATOM 1745 O O . ASN A 1 217 ? -18.574 -3.736 15.891 1.00 88.81 217 ASN A O 1
ATOM 1749 N N . PHE A 1 218 ? -17.655 -4.279 17.865 1.00 90.94 218 PHE A N 1
ATOM 1750 C CA . PHE A 1 218 ? -17.286 -5.652 17.510 1.00 90.94 218 PHE A CA 1
ATOM 1751 C C . PHE A 1 218 ? -17.092 -6.531 18.752 1.00 90.94 218 PHE A C 1
ATOM 1753 O O . PHE A 1 218 ? -16.781 -6.038 19.839 1.00 90.94 218 PHE A O 1
ATOM 1760 N N . THR A 1 219 ? -17.240 -7.845 18.584 1.00 93.69 219 THR A N 1
ATOM 1761 C CA . THR A 1 219 ? -17.013 -8.842 19.645 1.00 93.69 219 THR A CA 1
ATOM 1762 C C . THR A 1 219 ? -15.627 -9.474 19.495 1.00 93.69 219 THR A C 1
ATOM 1764 O O . THR A 1 219 ? -15.182 -9.727 18.378 1.00 93.69 219 THR A O 1
ATOM 1767 N N . ILE A 1 220 ? -14.938 -9.780 20.596 1.00 93.38 220 ILE A N 1
ATOM 1768 C CA . ILE A 1 220 ? -13.684 -10.552 20.577 1.00 93.38 220 ILE A CA 1
ATOM 1769 C C . ILE A 1 220 ? -13.973 -11.994 20.993 1.00 93.38 220 ILE A C 1
ATOM 1771 O O . ILE A 1 220 ? -14.308 -12.255 22.145 1.00 93.38 220 ILE A O 1
ATOM 1775 N N . TRP A 1 221 ? -13.791 -12.950 20.090 1.00 89.88 221 TRP A N 1
ATOM 1776 C CA . TRP A 1 221 ? -13.781 -14.366 20.441 1.00 89.88 221 TRP A CA 1
ATOM 1777 C C . TRP A 1 221 ? -12.500 -14.718 21.196 1.00 89.88 221 TRP A C 1
ATOM 1779 O O . TRP A 1 221 ? -11.406 -14.301 20.802 1.00 89.88 221 TRP A O 1
ATOM 1789 N N . ASN A 1 222 ? -12.655 -15.556 22.224 1.00 86.62 222 ASN A N 1
ATOM 1790 C CA . ASN A 1 222 ? -11.654 -15.996 23.194 1.00 86.62 222 ASN A CA 1
ATOM 1791 C C . ASN A 1 222 ? -11.472 -15.012 24.363 1.00 86.62 222 ASN A C 1
ATOM 1793 O O . ASN A 1 222 ? -10.610 -14.133 24.338 1.00 86.62 222 ASN A O 1
ATOM 1797 N N . ALA A 1 223 ? -12.197 -15.237 25.463 1.00 89.25 223 ALA A N 1
ATOM 1798 C CA . ALA A 1 223 ? -12.026 -14.513 26.732 1.00 89.25 223 ALA A CA 1
ATOM 1799 C C . ALA A 1 223 ? -10.761 -14.946 27.520 1.00 89.25 223 ALA A C 1
ATOM 1801 O O . ALA A 1 223 ? -10.589 -14.644 28.708 1.00 89.25 223 ALA A O 1
ATOM 1802 N N . GLY A 1 224 ? -9.862 -15.692 26.878 1.00 87.94 224 GLY A N 1
ATOM 1803 C CA . GLY A 1 224 ? -8.583 -16.143 27.407 1.00 87.94 224 GLY A CA 1
ATOM 1804 C C . GLY A 1 224 ? -7.418 -15.205 27.079 1.00 87.94 224 GLY A C 1
ATOM 1805 O O . GLY A 1 224 ? -7.572 -14.015 26.801 1.00 87.94 224 GLY A O 1
ATOM 1806 N N . LYS A 1 225 ? -6.197 -15.753 27.140 1.00 84.31 225 LYS A N 1
ATOM 1807 C CA . LYS A 1 225 ? -4.946 -14.986 27.012 1.00 84.31 225 LYS A CA 1
ATOM 1808 C C . LYS A 1 225 ? -4.850 -14.219 25.690 1.00 84.31 225 LYS A C 1
ATOM 1810 O O . LYS A 1 225 ? -4.375 -13.085 25.705 1.00 84.31 225 LYS A O 1
ATOM 1815 N N . GLN A 1 226 ? -5.283 -14.817 24.576 1.00 83.06 226 GLN A N 1
ATOM 1816 C CA . GLN A 1 226 ? -5.121 -14.215 23.249 1.00 83.06 226 GLN A CA 1
ATOM 1817 C C . GLN A 1 226 ? -6.092 -13.066 22.999 1.00 83.06 226 GLN A C 1
ATOM 1819 O O . GLN A 1 226 ? -5.628 -11.979 22.661 1.00 83.06 226 GLN A O 1
ATOM 1824 N N . GLY A 1 227 ? -7.392 -13.235 23.264 1.00 87.62 227 GLY A N 1
ATOM 1825 C CA . GLY A 1 227 ? -8.335 -12.121 23.141 1.00 87.62 227 GLY A CA 1
ATOM 1826 C C . GLY A 1 227 ? -7.983 -10.975 24.087 1.00 87.62 227 GLY A C 1
ATOM 1827 O O . GLY A 1 227 ? -7.924 -9.823 23.665 1.00 87.62 227 GLY A O 1
ATOM 1828 N N . LYS A 1 228 ? -7.621 -11.267 25.346 1.00 90.12 228 LYS A N 1
ATOM 1829 C CA . LYS A 1 228 ? -7.169 -10.235 26.302 1.00 90.12 228 LYS A CA 1
ATOM 1830 C C . LYS A 1 228 ? -5.877 -9.542 25.861 1.00 90.12 228 LYS A C 1
ATOM 1832 O O . LYS A 1 228 ? -5.650 -8.376 26.176 1.00 90.12 228 LYS A O 1
ATOM 1837 N N . ARG A 1 229 ? -4.976 -10.247 25.170 1.00 80.69 229 ARG A N 1
ATOM 1838 C CA . ARG A 1 229 ? -3.764 -9.650 24.585 1.00 80.69 229 ARG A CA 1
ATOM 1839 C C . ARG A 1 229 ? -4.116 -8.743 23.407 1.00 80.69 229 ARG A C 1
ATOM 1841 O O . ARG A 1 229 ? -3.581 -7.643 23.346 1.00 80.69 229 ARG A O 1
ATOM 1848 N N . PHE A 1 230 ? -5.018 -9.174 22.527 1.00 80.75 230 PHE A N 1
ATOM 1849 C CA . PHE A 1 230 ? -5.509 -8.358 21.421 1.00 80.75 230 PHE A CA 1
ATOM 1850 C C . PHE A 1 230 ? -6.191 -7.080 21.930 1.00 80.75 230 PHE A C 1
ATOM 1852 O O . PHE A 1 230 ? -5.778 -5.987 21.550 1.00 80.75 230 PHE A O 1
ATOM 1859 N N . TYR A 1 231 ? -7.122 -7.194 22.881 1.00 86.69 231 TYR A N 1
ATOM 1860 C CA . TYR A 1 231 ? -7.795 -6.052 23.511 1.00 86.69 231 TYR A CA 1
ATOM 1861 C C . TYR A 1 231 ? -6.816 -5.020 24.082 1.00 86.69 231 TYR A C 1
ATOM 1863 O O . TYR A 1 231 ? -6.944 -3.828 23.836 1.00 86.69 231 TYR A O 1
ATOM 1871 N N . ARG A 1 232 ? -5.777 -5.471 24.795 1.00 81.50 232 ARG A N 1
ATOM 1872 C CA . ARG A 1 232 ? -4.735 -4.579 25.337 1.00 81.50 232 ARG A CA 1
ATOM 1873 C C . ARG A 1 232 ? -3.808 -3.991 24.271 1.00 81.50 232 ARG A C 1
ATOM 1875 O O . ARG A 1 232 ? -3.106 -3.025 24.546 1.00 81.50 232 ARG A O 1
ATOM 1882 N N . SER A 1 233 ? -3.753 -4.591 23.083 1.00 71.94 233 SER A N 1
ATOM 1883 C CA . SER A 1 233 ? -2.911 -4.118 21.980 1.00 71.94 233 SER A CA 1
ATOM 1884 C C . SER A 1 233 ? -3.570 -3.026 21.135 1.00 71.94 233 SER A C 1
ATOM 1886 O O . SER A 1 233 ? -2.854 -2.284 20.464 1.00 71.94 233 SER A O 1
ATOM 1888 N N . ILE A 1 234 ? -4.902 -2.920 21.175 1.00 70.50 234 ILE A N 1
ATOM 1889 C CA . ILE A 1 234 ? -5.663 -1.920 20.421 1.00 70.50 234 ILE A CA 1
ATOM 1890 C C . ILE A 1 234 ? -5.815 -0.619 21.225 1.00 70.50 234 ILE A C 1
ATOM 1892 O O . ILE A 1 234 ? -5.844 -0.615 22.457 1.00 70.50 234 ILE A O 1
ATOM 1896 N N . GLY A 1 235 ? -5.878 0.513 20.518 1.00 65.88 235 GLY A N 1
ATOM 1897 C CA . GLY A 1 235 ? -5.942 1.839 21.142 1.00 65.88 235 GLY A CA 1
ATOM 1898 C C . GLY A 1 235 ? -7.211 2.063 21.988 1.00 65.88 235 GLY A C 1
ATOM 1899 O O . GLY A 1 235 ? -8.215 1.383 21.766 1.00 65.88 235 GLY A O 1
ATOM 1900 N N . PRO A 1 236 ? -7.207 3.027 22.933 1.00 73.44 236 PRO A N 1
ATOM 1901 C CA . PRO A 1 236 ? -8.337 3.298 23.833 1.00 73.44 236 PRO A CA 1
ATOM 1902 C C . PRO A 1 236 ? -9.672 3.521 23.110 1.00 73.44 236 PRO A C 1
ATOM 1904 O O . PRO A 1 236 ? -10.698 3.002 23.537 1.00 73.44 236 PRO A O 1
ATOM 1907 N N . ASP A 1 2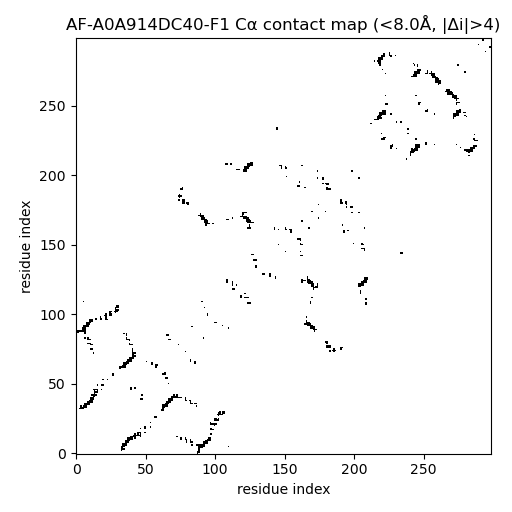37 ? -9.662 4.227 21.979 1.00 68.44 237 ASP A N 1
ATOM 1908 C CA . ASP A 1 237 ? -10.885 4.494 21.213 1.00 68.44 237 ASP A CA 1
ATOM 1909 C C . ASP A 1 237 ? -11.457 3.241 20.543 1.00 68.44 237 ASP A C 1
ATOM 1911 O O . ASP A 1 237 ? -12.668 3.118 20.392 1.00 68.44 237 ASP A O 1
ATOM 1915 N N . TYR A 1 238 ? -10.608 2.267 20.207 1.00 74.12 238 TYR A N 1
ATOM 1916 C CA . TYR A 1 238 ? -11.043 0.974 19.678 1.00 74.12 238 TYR A CA 1
ATOM 1917 C C . TYR A 1 238 ? -11.505 0.027 20.781 1.00 74.12 238 TYR A C 1
ATOM 1919 O O . TYR A 1 238 ? -12.423 -0.755 20.558 1.00 74.12 238 TYR A O 1
ATOM 1927 N N . ARG A 1 239 ? -10.924 0.118 21.983 1.00 85.50 239 ARG A N 1
ATOM 1928 C CA . ARG A 1 239 ? -11.392 -0.638 23.154 1.00 85.50 239 ARG A CA 1
ATOM 1929 C C . ARG A 1 239 ? -12.835 -0.292 23.515 1.00 85.50 239 ARG A C 1
ATOM 1931 O O . ARG A 1 239 ? -13.615 -1.197 23.774 1.00 85.50 239 ARG A O 1
ATOM 1938 N N . LYS A 1 240 ? -13.223 0.983 23.398 1.00 86.12 240 LYS A N 1
ATOM 1939 C CA . LYS A 1 240 ? -14.618 1.438 23.574 1.00 86.12 240 LYS A CA 1
ATOM 1940 C C . LYS A 1 240 ? -15.604 0.813 22.579 1.00 86.12 240 LYS A C 1
ATOM 1942 O O . LYS A 1 240 ? -16.795 0.771 22.858 1.00 86.12 240 LYS A O 1
ATOM 1947 N N . LYS A 1 241 ? -15.118 0.341 21.428 1.00 88.12 241 LYS A N 1
ATOM 1948 C CA . LYS A 1 241 ? -15.926 -0.341 20.407 1.00 88.12 241 LYS A CA 1
ATOM 1949 C C . LYS A 1 241 ? -16.072 -1.843 20.682 1.00 88.12 241 LYS A C 1
ATOM 1951 O O . LYS A 1 241 ? -16.846 -2.512 20.007 1.00 88.12 241 LYS A O 1
ATOM 1956 N N . VAL A 1 242 ? -15.350 -2.401 21.654 1.00 92.81 242 VAL A N 1
ATOM 1957 C CA . VAL A 1 242 ? -15.476 -3.817 22.016 1.00 92.81 242 VAL A CA 1
ATOM 1958 C C . VAL A 1 242 ? -16.738 -3.993 22.849 1.00 92.81 242 VAL A C 1
ATOM 1960 O O . VAL A 1 242 ? -16.781 -3.586 24.006 1.00 92.81 242 VAL A O 1
ATOM 1963 N N . CYS A 1 243 ? -17.769 -4.607 22.272 1.00 94.12 243 CYS A N 1
ATOM 1964 C CA . CYS A 1 243 ? -19.040 -4.794 22.972 1.00 94.12 243 CYS A CA 1
ATOM 1965 C C . CYS A 1 243 ? -18.997 -5.967 23.957 1.00 94.12 243 CYS A C 1
ATOM 1967 O O . CYS A 1 243 ? -19.645 -5.907 24.999 1.00 94.12 243 CYS A O 1
ATOM 1969 N N . ALA A 1 244 ? -18.228 -7.016 23.651 1.00 96.31 244 ALA A N 1
ATOM 1970 C CA . ALA A 1 244 ? -18.027 -8.156 24.534 1.00 96.31 244 ALA A CA 1
ATOM 1971 C C . ALA A 1 244 ? -16.778 -8.968 24.161 1.00 96.31 244 ALA A C 1
ATOM 1973 O O . ALA A 1 244 ? -16.303 -8.943 23.021 1.00 96.31 244 ALA A O 1
ATOM 1974 N N . PHE A 1 245 ? -16.305 -9.766 25.113 1.00 96.19 245 PHE A N 1
ATOM 1975 C CA . PHE A 1 245 ? -15.619 -11.016 24.810 1.00 96.19 245 PHE A CA 1
ATOM 1976 C C . PHE A 1 245 ? -16.647 -12.132 24.685 1.00 96.19 245 PHE A C 1
ATOM 1978 O O . PHE A 1 245 ? -17.584 -12.186 25.479 1.00 96.19 245 PHE A O 1
ATOM 1985 N N . CYS A 1 246 ? -16.452 -13.062 23.758 1.00 93.88 246 CYS A N 1
ATOM 1986 C CA . CYS A 1 246 ? -17.257 -14.271 23.695 1.00 93.88 246 CYS A CA 1
ATOM 1987 C C . CYS A 1 246 ? -16.424 -15.550 23.788 1.00 93.88 246 CYS A C 1
ATOM 1989 O O . CYS A 1 246 ? -15.264 -15.595 23.374 1.00 93.88 246 CYS A O 1
ATOM 1991 N N . ASP A 1 247 ? -17.010 -16.582 24.391 1.00 92.69 247 ASP A N 1
ATOM 1992 C CA . ASP A 1 247 ? -16.372 -17.886 24.568 1.00 92.69 247 ASP A CA 1
ATOM 1993 C C . ASP A 1 247 ? -17.424 -19.004 24.682 1.00 92.69 247 ASP A C 1
ATOM 1995 O O . ASP A 1 247 ? -18.621 -18.737 24.844 1.00 92.69 247 ASP A O 1
ATOM 1999 N N . VAL A 1 248 ? -16.962 -20.250 24.600 1.00 91.25 248 VAL A N 1
ATOM 2000 C CA . VAL A 1 248 ? -17.757 -21.465 24.856 1.00 91.25 248 VAL A CA 1
ATOM 2001 C C . VAL A 1 248 ? -17.411 -22.098 26.207 1.00 91.25 248 VAL A C 1
ATOM 2003 O O . VAL A 1 248 ? -18.227 -22.822 26.766 1.00 91.25 248 VAL A O 1
ATOM 2006 N N . ASP A 1 249 ? -16.229 -21.808 26.770 1.00 88.94 249 ASP A N 1
ATOM 2007 C CA . ASP A 1 249 ? -15.796 -22.370 28.054 1.00 88.94 249 ASP A CA 1
ATOM 2008 C C . ASP A 1 249 ? -16.594 -21.754 29.214 1.00 88.94 249 ASP A C 1
ATOM 2010 O O . ASP A 1 249 ? -16.394 -20.591 29.581 1.00 88.94 249 ASP A O 1
ATOM 2014 N N . GLU A 1 250 ? -17.458 -22.554 29.847 1.00 89.56 250 GLU A N 1
ATOM 2015 C CA . GLU A 1 250 ? -18.276 -22.134 30.989 1.00 89.56 250 GLU A CA 1
ATOM 2016 C C . GLU A 1 250 ? -17.471 -21.494 32.121 1.00 89.56 250 GLU A C 1
ATOM 2018 O O . GLU A 1 250 ? -17.967 -20.591 32.797 1.00 89.56 250 GLU A O 1
ATOM 2023 N N . ARG A 1 251 ? -16.224 -21.925 32.350 1.00 89.12 251 A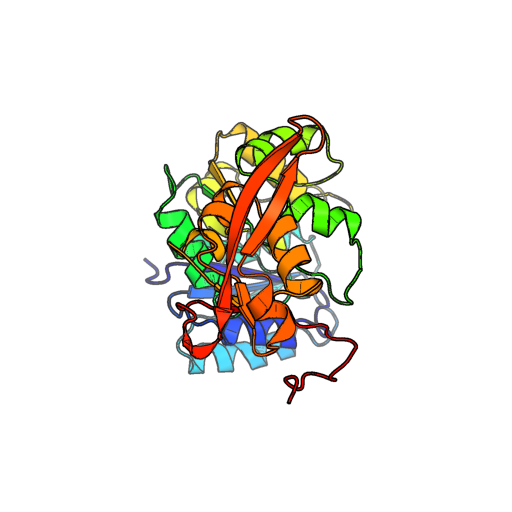RG A N 1
ATOM 2024 C CA . ARG A 1 251 ? -15.381 -21.340 33.402 1.00 89.12 251 ARG A CA 1
ATOM 2025 C C . ARG A 1 251 ? -15.067 -19.888 33.090 1.00 89.12 251 ARG A C 1
ATOM 2027 O O . ARG A 1 251 ? -15.033 -19.065 33.999 1.00 89.12 251 ARG A O 1
ATOM 2034 N N . LYS A 1 252 ? -14.861 -19.566 31.809 1.00 87.94 252 LYS A N 1
ATOM 2035 C CA . LYS A 1 252 ? -14.619 -18.192 31.370 1.00 87.94 252 LYS A CA 1
ATOM 2036 C C . LYS A 1 252 ? -15.891 -17.352 31.461 1.00 87.94 252 LYS A C 1
ATOM 2038 O O . LYS A 1 252 ? -15.822 -16.207 31.896 1.00 87.94 252 LYS A O 1
ATOM 2043 N N . LEU A 1 253 ? -17.041 -17.938 31.122 1.00 88.81 253 LEU A N 1
ATOM 2044 C CA . LEU A 1 253 ? -18.349 -17.282 31.227 1.00 88.81 253 LEU A CA 1
ATOM 2045 C C . LEU A 1 253 ? -18.701 -16.908 32.674 1.00 88.81 253 LEU A C 1
ATOM 2047 O O . LEU A 1 253 ? -19.263 -15.843 32.911 1.00 88.81 253 LEU A O 1
ATOM 2051 N N . ARG A 1 254 ? -18.316 -17.737 33.655 1.00 90.31 254 ARG A N 1
ATOM 2052 C CA . ARG A 1 254 ? -18.555 -17.471 35.087 1.00 90.31 254 ARG A CA 1
ATOM 2053 C C . ARG A 1 254 ? -17.849 -16.225 35.620 1.00 90.31 254 ARG A C 1
ATOM 2055 O O . ARG A 1 254 ? -18.307 -15.684 36.620 1.00 90.31 254 ARG A O 1
ATOM 2062 N N . PHE A 1 255 ? -16.776 -15.752 34.977 1.00 87.88 255 PHE A N 1
ATOM 2063 C CA . PHE A 1 255 ? -16.146 -14.485 35.373 1.00 87.88 255 PHE A CA 1
ATOM 2064 C C . PHE A 1 255 ? -17.042 -13.272 35.093 1.00 87.88 255 PHE A C 1
ATOM 2066 O O . PHE A 1 255 ? -16.845 -12.232 35.709 1.00 87.88 255 PHE A O 1
ATOM 2073 N N . GLY A 1 256 ? -18.016 -13.385 34.182 1.00 90.31 256 GLY A N 1
ATOM 2074 C CA . GLY A 1 256 ? -18.994 -12.341 33.865 1.00 90.31 256 GLY A CA 1
ATOM 2075 C C . GLY A 1 256 ? -18.437 -11.167 33.055 1.00 90.31 256 GLY A C 1
ATOM 2076 O O . GLY A 1 256 ? -19.060 -10.751 32.081 1.00 90.31 256 GLY A O 1
ATOM 2077 N N . ALA A 1 257 ? -17.254 -10.661 33.400 1.00 93.50 257 ALA A N 1
ATOM 2078 C CA . ALA A 1 257 ? -16.584 -9.576 32.697 1.00 93.50 257 ALA A CA 1
ATOM 2079 C C . ALA A 1 257 ? -15.055 -9.703 32.752 1.00 93.50 257 ALA A C 1
ATOM 2081 O O . ALA A 1 257 ? -14.475 -10.344 33.630 1.00 93.50 257 ALA A O 1
ATOM 2082 N N . TYR A 1 258 ? -14.391 -9.084 31.781 1.00 93.88 258 TYR A N 1
ATOM 2083 C CA . TYR A 1 258 ? -12.972 -8.784 31.826 1.00 93.88 258 TYR A CA 1
ATOM 2084 C C . TYR A 1 258 ? -12.780 -7.348 32.304 1.00 93.88 258 TYR A C 1
ATOM 2086 O O . TYR A 1 258 ? -13.189 -6.409 31.625 1.00 93.88 258 TYR A O 1
ATOM 2094 N N . GLU A 1 259 ? -12.121 -7.199 33.448 1.00 92.56 259 GLU A N 1
ATOM 2095 C CA . GLU A 1 259 ? -11.841 -5.904 34.060 1.00 92.56 259 GLU A CA 1
ATOM 2096 C C . GLU A 1 259 ? -10.367 -5.527 33.888 1.00 92.56 259 GLU A C 1
ATOM 2098 O O . GLU A 1 259 ? -9.460 -6.337 34.113 1.00 92.56 259 GLU A O 1
ATOM 2103 N N . VAL A 1 260 ? -10.127 -4.285 33.475 1.00 86.50 260 VAL A N 1
ATOM 2104 C CA . VAL A 1 260 ? -8.798 -3.672 33.449 1.00 86.50 260 VAL A CA 1
ATOM 2105 C C . VAL A 1 260 ? -8.650 -2.844 34.717 1.00 86.50 260 VAL A C 1
ATOM 2107 O O . VAL A 1 260 ? -9.377 -1.875 34.918 1.00 86.50 260 VAL A O 1
ATOM 2110 N N . TYR A 1 261 ? -7.714 -3.243 35.573 1.00 85.56 261 TYR A N 1
ATOM 2111 C CA . TYR A 1 261 ? -7.395 -2.539 36.809 1.00 85.56 261 TYR A CA 1
ATOM 2112 C C . TYR A 1 261 ? -6.200 -1.611 36.591 1.00 85.56 261 TYR A C 1
ATOM 2114 O O . TYR A 1 261 ? -5.165 -2.043 36.079 1.00 85.56 261 TYR A O 1
ATOM 2122 N N . ASP A 1 262 ? -6.345 -0.349 36.980 1.00 82.38 262 ASP A N 1
ATOM 2123 C CA . ASP A 1 262 ? -5.257 0.621 37.012 1.00 82.38 262 ASP A CA 1
ATOM 2124 C C . ASP A 1 262 ? -4.606 0.608 38.399 1.00 82.38 262 ASP A C 1
ATOM 2126 O O . ASP A 1 262 ? -5.253 0.879 39.413 1.00 82.38 262 ASP A O 1
ATOM 2130 N N . GLU A 1 263 ? -3.321 0.257 38.453 1.00 82.69 263 GLU A N 1
ATOM 2131 C CA . GLU A 1 263 ? -2.578 0.138 39.711 1.00 82.69 263 GLU A CA 1
ATOM 2132 C C . GLU A 1 263 ? -2.272 1.493 40.365 1.00 82.69 263 GLU A C 1
ATOM 2134 O O . GLU A 1 263 ? -2.136 1.562 41.589 1.00 82.69 263 GLU A O 1
ATOM 2139 N N . ILE A 1 264 ? -2.185 2.565 39.572 1.00 81.12 264 ILE A N 1
ATOM 2140 C CA . ILE A 1 264 ? -1.879 3.919 40.044 1.00 81.12 264 ILE A CA 1
ATOM 2141 C C . ILE A 1 264 ? -3.145 4.541 40.631 1.00 81.12 264 ILE A C 1
ATOM 2143 O O . ILE A 1 264 ? -3.134 5.025 41.762 1.00 81.12 264 ILE A O 1
ATOM 2147 N N . GLU A 1 265 ? -4.250 4.483 39.887 1.00 85.56 265 GLU A N 1
ATOM 2148 C CA . GLU A 1 265 ? -5.551 4.999 40.321 1.00 85.56 265 GLU A CA 1
ATOM 2149 C C . GLU A 1 265 ? -6.279 4.054 41.289 1.00 85.56 265 GLU A C 1
ATOM 2151 O O . GLU A 1 265 ? -7.270 4.444 41.906 1.00 85.56 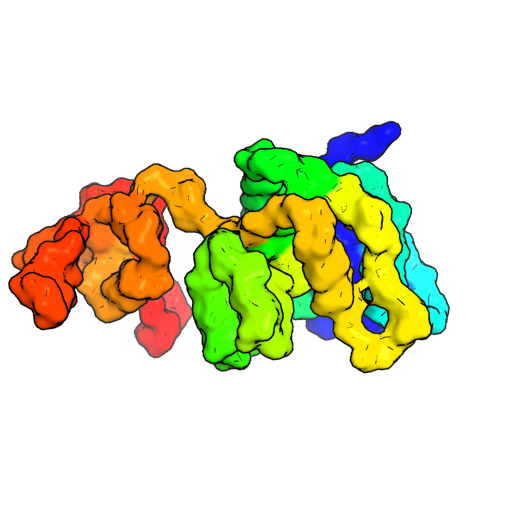265 GLU A O 1
ATOM 2156 N N . ARG A 1 266 ? -5.787 2.815 41.434 1.00 88.00 266 ARG A N 1
ATOM 2157 C CA . ARG A 1 266 ? -6.343 1.753 42.287 1.00 88.00 266 ARG A CA 1
ATOM 2158 C C . ARG A 1 266 ? -7.833 1.500 42.043 1.00 88.00 266 ARG A C 1
ATOM 2160 O O . ARG A 1 266 ? -8.614 1.344 42.982 1.00 88.00 266 ARG A O 1
ATOM 2167 N N . ARG A 1 267 ? -8.233 1.464 40.771 1.00 91.19 267 ARG A N 1
ATOM 2168 C CA . ARG A 1 267 ? -9.621 1.213 40.362 1.00 91.19 267 ARG A CA 1
ATOM 2169 C C . ARG A 1 267 ? -9.704 0.457 39.045 1.00 91.19 267 ARG A C 1
ATOM 2171 O O . ARG A 1 267 ? -8.776 0.478 38.241 1.00 91.19 267 ARG A O 1
ATOM 2178 N N . VAL A 1 268 ? -10.857 -0.162 38.804 1.00 87.31 268 VAL A N 1
ATOM 2179 C CA . VAL A 1 268 ? -11.212 -0.679 37.479 1.00 87.31 268 VAL A CA 1
ATOM 2180 C C . VAL A 1 268 ? -11.490 0.505 36.557 1.00 87.31 268 VAL A C 1
ATOM 2182 O O . VAL A 1 268 ? -12.334 1.346 36.860 1.00 87.31 268 VAL A O 1
ATOM 2185 N N . THR A 1 269 ? -10.765 0.583 35.446 1.00 86.38 269 THR A N 1
ATOM 2186 C CA . THR A 1 269 ? -10.916 1.645 34.442 1.00 86.38 269 THR A CA 1
ATOM 2187 C C . THR A 1 269 ? -11.800 1.216 33.281 1.00 86.38 269 THR A C 1
ATOM 2189 O O . THR A 1 269 ? -12.473 2.050 32.679 1.00 86.38 269 THR A O 1
ATOM 2192 N N . GLU A 1 270 ? -11.840 -0.081 32.980 1.00 88.62 270 GLU A N 1
ATOM 2193 C CA . GLU A 1 270 ? -12.633 -0.652 31.893 1.00 88.62 270 GLU A CA 1
ATOM 2194 C C . GLU A 1 270 ? -13.197 -2.008 32.322 1.00 88.62 270 GLU A C 1
ATOM 2196 O O . GLU A 1 270 ? -12.495 -2.804 32.945 1.00 88.62 270 GLU A O 1
ATOM 2201 N N . SER A 1 271 ? -14.449 -2.287 31.959 1.00 93.44 271 SER A N 1
ATOM 2202 C CA . SER A 1 271 ? -15.095 -3.584 32.173 1.00 93.44 271 SER A CA 1
ATOM 2203 C C . SER A 1 271 ? -15.823 -3.989 30.897 1.00 93.44 271 SER A C 1
ATOM 2205 O O . SER A 1 271 ? -16.657 -3.239 30.389 1.00 93.44 271 SER A O 1
ATOM 2207 N N . VAL A 1 272 ? -15.468 -5.150 30.348 1.00 95.25 272 VAL A N 1
ATOM 2208 C CA . VAL A 1 272 ? -16.022 -5.678 29.094 1.00 95.25 272 VAL A CA 1
ATOM 2209 C C . VAL A 1 272 ? -16.706 -7.011 29.385 1.00 95.25 272 VAL A C 1
ATOM 2211 O O . VAL A 1 272 ? -16.044 -7.914 29.901 1.00 95.25 272 VAL A O 1
ATOM 2214 N N . PRO A 1 273 ? -17.996 -7.191 29.058 1.00 96.75 273 PRO A N 1
ATOM 2215 C CA . PRO A 1 273 ? -18.719 -8.408 29.409 1.00 96.75 273 PRO A CA 1
ATOM 2216 C C . PRO A 1 273 ? -18.130 -9.639 28.709 1.00 96.75 273 PRO A C 1
ATOM 2218 O O . PRO A 1 273 ? -17.668 -9.562 27.570 1.00 96.75 273 PRO A O 1
ATOM 2221 N N . ILE A 1 274 ? -18.168 -10.784 29.389 1.00 96.88 274 ILE A N 1
ATOM 2222 C CA . ILE A 1 274 ? -17.837 -12.097 28.832 1.00 96.88 274 ILE A CA 1
ATOM 2223 C C . ILE A 1 274 ? -19.151 -12.853 28.622 1.00 96.88 274 ILE A C 1
ATOM 2225 O O . ILE A 1 274 ? -19.840 -13.199 29.579 1.00 96.88 274 ILE A O 1
ATOM 2229 N N . ILE A 1 275 ? -19.506 -13.106 27.364 1.00 96.31 275 ILE A N 1
ATOM 2230 C CA . ILE A 1 275 ? -20.786 -13.707 26.975 1.00 96.31 275 ILE A CA 1
ATOM 2231 C C . ILE A 1 275 ? -20.593 -15.042 26.257 1.00 96.31 275 ILE A C 1
ATOM 2233 O O . ILE A 1 275 ? -19.544 -15.321 25.680 1.00 96.31 275 ILE A O 1
ATOM 2237 N N . HIS A 1 276 ? -21.630 -15.877 26.259 1.00 95.50 276 HIS A N 1
ATOM 2238 C CA . HIS A 1 276 ? -21.640 -17.074 25.421 1.00 95.50 276 HIS A CA 1
ATOM 2239 C C . HIS A 1 276 ? -21.625 -16.677 23.938 1.00 95.50 276 HIS A C 1
ATOM 2241 O O . HIS A 1 276 ? -22.302 -15.718 23.558 1.00 95.50 276 HIS A O 1
ATOM 2247 N N . TYR A 1 277 ? -20.896 -17.410 23.091 1.00 90.56 277 TYR A N 1
ATOM 2248 C CA . TYR A 1 277 ? -20.736 -17.054 21.672 1.00 90.56 277 TYR A CA 1
ATOM 2249 C C . TYR A 1 277 ? -22.045 -16.890 20.898 1.00 90.56 277 TYR A C 1
ATOM 2251 O O . TYR A 1 277 ? -22.125 -16.057 20.001 1.00 90.56 277 TYR A O 1
ATOM 2259 N N . SER A 1 278 ? -23.093 -17.625 21.277 1.00 92.25 278 SER A N 1
ATOM 2260 C CA . SER A 1 278 ? -24.420 -17.504 20.663 1.00 92.25 278 SER A CA 1
ATOM 2261 C C . SER A 1 278 ? -25.064 -16.125 20.857 1.00 92.25 278 SER A C 1
ATOM 2263 O O . SER A 1 278 ? -26.083 -15.838 20.240 1.00 92.25 278 SER A O 1
ATOM 2265 N N . LYS A 1 279 ? -24.502 -15.288 21.737 1.00 94.31 279 LYS A N 1
ATOM 2266 C CA . LYS A 1 279 ? -24.928 -13.909 21.998 1.00 94.31 279 LYS A CA 1
ATOM 2267 C C . LYS A 1 279 ? -23.982 -12.869 21.381 1.00 94.31 279 LYS A C 1
ATOM 2269 O O . LYS A 1 279 ? -24.176 -11.682 21.618 1.00 94.31 279 LYS A O 1
ATOM 2274 N N . ALA A 1 280 ? -22.943 -13.292 20.655 1.00 91.06 280 ALA A N 1
ATOM 2275 C CA . ALA A 1 280 ? -21.969 -12.389 20.050 1.00 91.06 280 ALA A CA 1
ATOM 2276 C C . ALA A 1 280 ? -22.613 -11.516 18.966 1.00 91.06 280 ALA A C 1
ATOM 2278 O O . ALA A 1 280 ? -23.317 -12.019 18.089 1.00 91.06 280 ALA A O 1
ATOM 2279 N N . THR A 1 281 ? -22.314 -10.218 18.993 1.00 88.56 281 THR A N 1
ATOM 2280 C CA . THR A 1 281 ? -22.733 -9.287 17.943 1.00 88.56 281 THR A CA 1
ATOM 2281 C C . THR A 1 281 ? -21.631 -9.213 16.887 1.00 88.56 281 THR A C 1
ATOM 2283 O O . THR A 1 281 ? -20.481 -8.920 17.238 1.00 88.56 281 THR A O 1
ATOM 2286 N N . PRO A 1 282 ? -21.927 -9.495 15.606 1.00 81.62 282 PRO A N 1
ATOM 2287 C CA . PRO A 1 282 ? -20.951 -9.331 14.545 1.00 81.62 282 PRO A CA 1
ATOM 2288 C C . PRO A 1 282 ? -20.629 -7.844 14.333 1.00 81.62 282 PRO A C 1
ATOM 2290 O O . PRO A 1 282 ? -21.494 -6.995 14.553 1.00 81.62 282 PRO A O 1
ATOM 2293 N N . PRO A 1 283 ? -19.426 -7.519 13.840 1.00 87.44 283 PRO A N 1
ATOM 2294 C CA . PRO A 1 283 ? -18.349 -8.434 13.455 1.00 87.44 283 PRO A CA 1
ATOM 2295 C C . PRO A 1 283 ? -17.611 -9.045 14.659 1.00 87.44 283 PRO A C 1
ATOM 2297 O O . PRO A 1 283 ? -17.525 -8.450 15.731 1.00 87.44 283 PRO A O 1
ATOM 2300 N N . VAL A 1 284 ? -17.089 -10.265 14.481 1.00 85.19 284 VAL A N 1
ATOM 2301 C CA . VAL A 1 284 ? -16.372 -11.015 15.526 1.00 85.19 284 VAL A CA 1
ATOM 2302 C C . VAL A 1 284 ? -14.902 -11.151 15.145 1.00 85.19 284 VAL A C 1
ATOM 2304 O O . VAL A 1 284 ? -14.576 -11.670 14.080 1.00 85.19 284 VAL A O 1
ATOM 2307 N N . ILE A 1 285 ? -14.009 -10.714 16.029 1.00 81.25 285 ILE A N 1
ATOM 2308 C CA . ILE A 1 285 ? -12.566 -10.916 15.896 1.00 81.25 285 ILE A CA 1
ATOM 2309 C C . ILE A 1 285 ? -12.191 -12.210 16.584 1.00 81.25 285 ILE A C 1
ATOM 2311 O O . ILE A 1 285 ? -12.375 -12.355 17.789 1.00 81.25 285 ILE A O 1
ATOM 2315 N N . ILE A 1 286 ? -11.613 -13.129 15.823 1.00 83.56 286 ILE A N 1
ATOM 2316 C CA . ILE A 1 286 ? -11.212 -14.432 16.332 1.00 83.56 286 ILE A CA 1
ATOM 2317 C C . ILE A 1 286 ? -9.729 -14.419 16.687 1.00 83.56 286 ILE A C 1
ATOM 2319 O O . ILE A 1 286 ? -8.859 -14.390 15.821 1.00 83.56 286 ILE A O 1
ATOM 2323 N N . CYS A 1 287 ? -9.434 -14.437 17.990 1.00 77.88 287 CYS A N 1
ATOM 2324 C CA . CYS A 1 287 ? -8.069 -14.494 18.502 1.00 77.88 287 CYS A CA 1
ATOM 2325 C C . CYS A 1 287 ? -7.671 -15.946 18.802 1.00 77.88 287 CYS A C 1
ATOM 2327 O O . CYS A 1 287 ? -7.909 -16.458 19.902 1.00 77.88 287 CYS A O 1
ATOM 2329 N N . VAL A 1 288 ? -7.048 -16.608 17.826 1.00 65.75 288 VAL A N 1
ATOM 2330 C CA . VAL A 1 288 ? -6.555 -17.990 17.949 1.00 65.75 288 VAL A CA 1
ATOM 2331 C C . VAL A 1 288 ? -5.063 -18.048 18.249 1.00 65.75 288 VAL A C 1
ATOM 2333 O O . VAL A 1 288 ? -4.291 -17.142 17.930 1.00 65.75 288 VAL A O 1
ATOM 2336 N N . LYS A 1 289 ? -4.654 -19.140 18.893 1.00 62.50 289 LYS A N 1
ATOM 2337 C CA . LYS A 1 289 ? -3.251 -19.487 19.097 1.00 62.50 289 LYS A CA 1
ATOM 2338 C C . LYS A 1 289 ? -2.820 -20.387 17.934 1.00 62.50 289 LYS A C 1
ATOM 2340 O O . LYS A 1 289 ? -3.209 -21.546 17.889 1.00 62.50 289 LYS A O 1
ATOM 2345 N N . LEU A 1 290 ? -2.051 -19.848 16.986 1.00 46.56 290 LEU A N 1
ATOM 2346 C CA . LEU A 1 290 ? -1.655 -20.577 15.768 1.00 46.56 290 LEU A CA 1
ATOM 2347 C C . LEU A 1 290 ? -0.796 -21.826 16.048 1.00 46.56 290 LEU A C 1
ATOM 2349 O O . LEU A 1 290 ? -0.748 -22.734 15.227 1.00 46.56 290 LEU A O 1
ATOM 2353 N N . ASP A 1 291 ? -0.147 -21.896 17.212 1.00 50.03 291 ASP A N 1
ATOM 2354 C CA . ASP A 1 291 ? 0.798 -22.959 17.572 1.00 50.03 291 ASP A CA 1
ATOM 2355 C C . ASP A 1 291 ? 0.156 -24.212 18.204 1.00 50.03 291 ASP A C 1
ATOM 2357 O O . ASP A 1 291 ? 0.878 -25.161 18.493 1.00 50.03 291 ASP A O 1
ATOM 2361 N N . MET A 1 292 ? -1.164 -24.238 18.448 1.00 46.97 292 MET A N 1
ATOM 2362 C CA . MET A 1 292 ? -1.814 -25.354 19.162 1.00 46.97 292 MET A CA 1
ATOM 2363 C C . MET A 1 292 ? -2.795 -26.180 18.331 1.00 46.97 292 MET A C 1
ATOM 2365 O O . MET A 1 292 ? -3.089 -27.303 18.732 1.00 46.97 292 MET A O 1
ATOM 2369 N N . THR A 1 293 ? -3.298 -25.671 17.203 1.00 47.56 293 THR A N 1
ATOM 2370 C CA . THR A 1 293 ? -4.383 -26.348 16.468 1.00 47.56 293 THR A CA 1
ATOM 2371 C C . THR A 1 293 ? -4.097 -26.604 14.993 1.00 47.56 293 THR A C 1
ATOM 2373 O O . THR A 1 293 ? -4.974 -27.100 14.301 1.00 47.56 293 THR A O 1
ATOM 2376 N N . HIS A 1 294 ? -2.916 -26.248 14.473 1.00 51.50 294 HIS A N 1
ATOM 2377 C CA . HIS A 1 294 ? -2.633 -26.298 13.028 1.00 51.50 294 HIS A CA 1
ATOM 2378 C C . HIS A 1 294 ? -3.703 -25.602 12.149 1.00 51.50 294 HIS A C 1
ATOM 2380 O O . HIS A 1 294 ? -3.793 -25.879 10.958 1.00 51.50 294 HIS A O 1
ATOM 2386 N N . GLY A 1 295 ? -4.494 -24.679 12.715 1.00 47.94 295 GLY A N 1
ATOM 2387 C CA . GLY A 1 295 ? -5.597 -24.007 12.019 1.00 47.94 295 GLY A CA 1
ATOM 2388 C C . GLY A 1 295 ? -6.998 -24.553 12.321 1.00 47.94 295 GLY A C 1
ATOM 2389 O O . GLY A 1 295 ? -7.967 -23.956 11.862 1.00 47.94 295 GLY A O 1
ATOM 2390 N N . ASP A 1 296 ? -7.136 -25.609 13.127 1.00 44.59 296 ASP A N 1
ATOM 2391 C CA . ASP A 1 296 ? -8.444 -26.124 13.541 1.00 44.59 296 ASP A CA 1
ATOM 2392 C C . ASP A 1 296 ? -9.071 -25.270 14.660 1.00 44.59 296 ASP A C 1
ATOM 2394 O O . ASP A 1 296 ? -8.380 -24.723 15.528 1.00 44.59 296 ASP A O 1
ATOM 2398 N N . PHE A 1 297 ? -10.401 -25.152 14.660 1.00 44.25 297 PHE A N 1
ATOM 2399 C CA . PHE A 1 297 ? -11.140 -24.580 15.788 1.00 44.25 297 PHE A CA 1
ATOM 2400 C C . PHE A 1 297 ? -11.110 -25.555 16.977 1.00 44.25 297 PHE A C 1
ATOM 2402 O O . PHE A 1 297 ? -11.234 -26.766 16.788 1.00 44.25 297 PHE A O 1
ATOM 2409 N N . GLU A 1 298 ? -10.949 -25.036 18.202 1.00 44.34 298 GLU A N 1
ATOM 2410 C CA . GLU A 1 298 ? -11.108 -25.833 19.429 1.00 44.34 298 GLU A CA 1
ATOM 2411 C C . GLU A 1 298 ? -12.505 -26.488 19.410 1.00 44.34 298 GLU A C 1
ATOM 2413 O O . GLU A 1 298 ? -13.504 -25.787 19.239 1.00 44.34 298 GLU A O 1
ATOM 2418 N N . ARG A 1 299 ? -12.548 -27.828 19.489 1.00 44.09 299 ARG A N 1
ATOM 2419 C CA . ARG A 1 299 ? -13.788 -28.625 19.499 1.00 44.09 299 ARG A CA 1
ATOM 2420 C C . ARG A 1 299 ? -14.521 -28.522 20.829 1.00 44.09 299 ARG A C 1
ATOM 2422 O O . ARG A 1 299 ? -13.828 -28.513 21.871 1.00 44.09 299 ARG A O 1
#

Nearest PDB structures (foldseek):
  6p61-assembly3_C  TM=8.406E-01  e=4.627E-12  Leptospira borgpetersenii serovar Hardjo-bovis str. JB197
  6yv9-assembly1_A  TM=7.997E-01  e=6.159E-09  Pyrobaculum calidifontis JCM 11548
  8v9q-assembly1_A  TM=7.604E-01  e=1.127E-06  Mus musculus
  1xhb-assembly1_A  TM=6.906E-01  e=2.857E-06  Mus musculus
  5nqa-assembly1_A  TM=5.737E-01  e=2.112E-07  Homo sapiens

pLDDT: mean 88.24, std 12.1, range [43.5, 98.75]

Foldseek 3Di:
DQQAQEEEFEEDAQLPPALLQALVLVLLAPDQRYAYFYEYQAHPDCPVVSLVVSCVVCVVVVHHYYYDYDNHGLADQVRRVVSPVRDPHFKYAYAYSRDHDHRHLVVQLSVVLVVDDPSQQAKEFEQDADVVGPVVVVVSLVLVLDDQVCQLVCLVVDPDHSGDPNRIMGGPNLCVVLVGWDRPDRPPDPRVNVSRVSSSVVVGGYDYGDPLVPQQAFEEEDLDDQSVVVLVSDDPVSVVRHQAYEYQDVVSQVVQWDFDADPVVRGTPDIHGYYHPVPGDDPYHYGDDCPPAVPDDDD